Protein AF-A0A0B8NQ55-F1 (afdb_monomer_lite)

Organism: NCBI:txid1481914

Radius of gyration: 21.74 Å; chains: 1; bounding box: 44×36×76 Å

Secondary structure (DSSP, 8-state):
--SHHHHHHHHHHHHHHS---HHHHHHHHHHHHHHHHHHHHHHHHHHHHH--------S-EEEEESS-SSSS--EEEEES-THHHHTTT--TTT--EEEEE--HHHHHHTT--TT--EEEEEE-TTSSEEEEEEEETTEEEEEESSSSS--EETTEE--EEEEEEE-TT--SEEEEEEEEESSTT-S-EEEEEEEEETT-SSPP--EEEEES-HHHHHHHTT-SS--TT---HHHHHHH--GGGTTT----

Sequence (251 aa):
MKKLSLIALTVGATTLLAGCNPDSIEKAVKKEVKHVGQVKVATDFAIALINVDWVGETDSCYAIAESSVTGSSSSLWATRDLTNLQDRELSNSLMKSFKKIDSAEQCKDLGLKDLVQTVQVEFDDEGNVNTLYRDWGGVETKQEFSDRHQIEYKSQNYGKISVRLPEEDDSNIDDSFVVESKAPNSKQLYVTTAKVAHNQEQFSEEEQTSFSSFSQFLDKGAMPEVPAQLISQKEANDKWDISLVDGINSY

Foldseek 3Di:
DPPVVVVVVVLVVVVVVDVDDPVVSVVVNVVVVLVVVLLVLLQVVLCLLPPQDADDQQQKKKKFWQDDPPDFWIKIKIFSDPVVCVVVPSDPNRGFFMDMDRHSVLSVLLVCGRQWGMKMFTAGSVQFTAKIWTDRNQKIKMFGQPDQFFAADPNFTLHKIKIWHDDPPPQQKIWIWIWTHPGRVAQKIKIFIAIDGHPDPDGDRDDIRMDNHPCRSCVSNVHNDDRPSGDTSVSVRVSDGPVNGVPDDGD

Structure (mmCIF, N/CA/C/O backbone):
data_AF-A0A0B8NQ55-F1
#
_entry.id   AF-A0A0B8NQ55-F1
#
loop_
_atom_site.group_PDB
_atom_site.id
_atom_site.type_symbol
_atom_site.label_atom_id
_atom_site.label_alt_id
_atom_site.label_comp_id
_atom_site.label_asym_id
_atom_site.label_entity_id
_atom_site.label_seq_id
_atom_site.pdbx_PDB_ins_code
_atom_site.Cartn_x
_atom_site.Cartn_y
_atom_site.Cartn_z
_atom_site.occupancy
_atom_site.B_iso_or_equiv
_atom_site.auth_seq_id
_atom_site.auth_comp_id
_atom_site.auth_asym_id
_atom_site.auth_atom_id
_atom_site.pdbx_PDB_model_num
ATOM 1 N N . MET A 1 1 ? 15.543 -17.360 -21.306 1.00 37.81 1 MET A N 1
ATOM 2 C CA . MET A 1 1 ? 16.689 -17.133 -22.226 1.00 37.81 1 MET A CA 1
ATOM 3 C C . MET A 1 1 ? 16.352 -16.988 -23.727 1.00 37.81 1 MET A C 1
ATOM 5 O O . MET A 1 1 ? 17.272 -16.774 -24.498 1.00 37.81 1 MET A O 1
ATOM 9 N N . LYS A 1 2 ? 15.085 -17.019 -24.187 1.00 31.98 2 LYS A N 1
ATOM 10 C CA . LYS A 1 2 ? 14.746 -16.850 -25.627 1.00 31.98 2 LYS A CA 1
ATOM 11 C C . LYS A 1 2 ? 14.459 -15.400 -26.081 1.00 31.98 2 LYS A C 1
ATOM 13 O O . LYS A 1 2 ? 14.342 -15.157 -27.274 1.00 31.98 2 LYS A O 1
ATOM 18 N N . LYS A 1 3 ? 14.344 -14.433 -25.153 1.00 39.19 3 LYS A N 1
ATOM 19 C CA . LYS A 1 3 ? 13.979 -13.029 -25.460 1.00 39.19 3 LYS A CA 1
ATOM 20 C C . LYS A 1 3 ? 15.178 -12.130 -25.825 1.00 39.19 3 LYS A C 1
ATOM 22 O O . LYS A 1 3 ? 15.020 -11.224 -26.632 1.00 39.19 3 LYS A O 1
ATOM 27 N N . LEU A 1 4 ? 16.383 -12.425 -25.320 1.00 34.84 4 LEU A N 1
ATOM 28 C CA . LEU A 1 4 ? 17.621 -11.701 -25.673 1.00 34.84 4 LEU A CA 1
ATOM 29 C C . LEU A 1 4 ? 18.041 -11.926 -27.137 1.00 34.84 4 LEU A C 1
ATOM 31 O O . LEU A 1 4 ? 18.587 -11.032 -27.775 1.00 34.84 4 LEU A O 1
ATOM 35 N N . SER A 1 5 ? 17.721 -13.094 -27.697 1.00 39.41 5 SER A N 1
ATOM 36 C CA . SER A 1 5 ? 18.023 -13.448 -29.089 1.00 39.41 5 SER A CA 1
ATOM 37 C C . SER A 1 5 ? 17.232 -12.617 -30.106 1.00 39.41 5 SER A C 1
ATOM 39 O O . SER A 1 5 ? 17.698 -12.437 -31.228 1.00 39.41 5 SER A O 1
ATOM 41 N N . LEU A 1 6 ? 16.062 -12.083 -29.724 1.00 41.03 6 LEU A N 1
ATOM 42 C CA . LEU A 1 6 ? 15.276 -11.212 -30.599 1.00 41.03 6 LEU A CA 1
ATOM 43 C C . LEU A 1 6 ? 15.938 -9.838 -30.762 1.00 41.03 6 LEU A C 1
ATOM 45 O O . LEU A 1 6 ? 15.970 -9.329 -31.873 1.00 41.03 6 LEU A O 1
ATOM 49 N N . ILE A 1 7 ? 16.531 -9.286 -29.696 1.00 50.56 7 ILE A N 1
ATOM 50 C CA . ILE A 1 7 ? 17.170 -7.957 -29.696 1.00 50.56 7 ILE A CA 1
ATOM 51 C C . ILE A 1 7 ? 18.346 -7.920 -30.680 1.00 50.56 7 ILE A C 1
ATOM 53 O O . ILE A 1 7 ? 18.471 -6.977 -31.457 1.00 50.56 7 ILE A O 1
ATOM 57 N N . ALA A 1 8 ? 19.170 -8.970 -30.715 1.00 47.44 8 ALA A N 1
ATOM 58 C CA . ALA A 1 8 ? 20.266 -9.072 -31.681 1.00 47.44 8 ALA A CA 1
ATOM 59 C C . ALA A 1 8 ? 19.764 -9.121 -33.140 1.00 47.44 8 ALA A C 1
ATOM 61 O O . ALA A 1 8 ? 20.402 -8.569 -34.035 1.00 47.44 8 ALA A O 1
ATOM 62 N N . LEU A 1 9 ? 18.595 -9.729 -33.376 1.00 44.84 9 LEU A N 1
ATOM 63 C CA . LEU A 1 9 ? 17.970 -9.843 -34.696 1.00 44.84 9 LEU A CA 1
ATOM 64 C C . LEU A 1 9 ? 17.317 -8.531 -35.156 1.00 44.84 9 LEU A C 1
ATOM 66 O O . LEU A 1 9 ? 17.485 -8.158 -36.315 1.00 44.84 9 LEU A O 1
ATOM 70 N N . THR A 1 10 ? 16.641 -7.783 -34.276 1.00 50.00 10 THR A N 1
ATOM 71 C CA . THR A 1 10 ? 16.072 -6.467 -34.628 1.00 50.00 10 THR A CA 1
ATOM 72 C C . THR A 1 10 ? 17.147 -5.391 -34.778 1.00 50.00 10 THR A C 1
ATOM 74 O O . THR A 1 10 ? 17.060 -4.573 -35.696 1.00 50.00 10 THR A O 1
ATOM 77 N N . VAL A 1 11 ? 18.191 -5.406 -33.939 1.00 49.53 11 VAL A N 1
ATOM 78 C CA . VAL A 1 11 ? 19.352 -4.501 -34.064 1.00 49.53 11 VAL A CA 1
ATOM 79 C C . VAL A 1 11 ? 20.164 -4.820 -35.327 1.00 49.53 11 VAL A C 1
ATOM 81 O O . VAL A 1 11 ? 20.582 -3.901 -36.030 1.00 49.53 11 VAL A O 1
ATOM 84 N N . GLY A 1 12 ? 20.310 -6.102 -35.685 1.00 47.56 12 GLY A N 1
ATOM 85 C CA . GLY A 1 12 ? 20.920 -6.534 -36.950 1.00 47.56 12 GLY A CA 1
ATOM 86 C C . GLY A 1 12 ? 20.093 -6.183 -38.197 1.00 47.56 12 GLY A C 1
ATOM 87 O O . GLY A 1 12 ? 20.644 -5.803 -39.227 1.00 47.56 12 GLY A O 1
ATOM 88 N N . ALA A 1 13 ? 18.760 -6.250 -38.118 1.00 47.22 13 ALA A N 1
ATOM 89 C CA . ALA A 1 13 ? 17.880 -5.912 -39.241 1.00 47.22 13 ALA A CA 1
ATOM 90 C C . ALA A 1 13 ? 17.791 -4.393 -39.493 1.00 47.22 13 ALA A C 1
ATOM 92 O O . ALA A 1 13 ? 17.721 -3.952 -40.641 1.00 47.22 13 ALA A O 1
ATOM 93 N N . THR A 1 14 ? 17.835 -3.579 -38.433 1.00 50.00 14 THR A N 1
ATOM 94 C CA . THR A 1 14 ? 17.811 -2.106 -38.535 1.00 50.00 14 THR A CA 1
ATOM 95 C C . THR A 1 14 ? 19.140 -1.508 -38.998 1.00 50.00 14 THR A C 1
ATOM 97 O O . THR A 1 14 ? 19.132 -0.482 -39.675 1.00 50.00 14 THR A O 1
ATOM 100 N N . THR A 1 15 ? 20.270 -2.168 -38.723 1.00 48.91 15 THR A N 1
ATOM 101 C CA . THR A 1 15 ? 21.597 -1.778 -39.238 1.00 48.91 15 THR A CA 1
ATOM 102 C C . THR A 1 15 ? 21.791 -2.083 -40.726 1.00 48.91 15 THR A C 1
ATOM 104 O O . THR A 1 15 ? 22.551 -1.380 -41.384 1.00 48.91 15 THR A O 1
ATOM 107 N N . LEU A 1 16 ? 21.103 -3.088 -41.282 1.00 44.38 16 LEU A N 1
ATOM 108 C CA . LEU A 1 16 ? 21.223 -3.448 -42.703 1.00 44.38 16 LEU A CA 1
ATOM 109 C C . LEU A 1 16 ? 20.287 -2.649 -43.626 1.00 44.38 16 LEU A C 1
ATOM 111 O O . LEU A 1 16 ? 20.612 -2.456 -44.795 1.00 44.38 16 LEU A O 1
ATOM 115 N N . LEU A 1 17 ? 19.138 -2.178 -43.125 1.00 45.69 17 LEU A N 1
ATOM 116 C CA . LEU A 1 17 ? 18.137 -1.460 -43.934 1.00 45.69 17 LEU A CA 1
ATOM 117 C C . LEU A 1 17 ? 18.300 0.063 -43.935 1.00 45.69 17 LEU A C 1
ATOM 119 O O . LEU A 1 17 ? 17.768 0.738 -44.814 1.00 45.69 17 LEU A O 1
ATOM 123 N N . ALA A 1 18 ? 19.044 0.610 -42.980 1.00 45.25 18 ALA A N 1
ATOM 124 C CA . ALA A 1 18 ? 19.390 2.017 -42.958 1.00 45.25 18 ALA A CA 1
ATOM 125 C C . ALA A 1 18 ? 20.906 2.120 -43.138 1.00 45.25 18 ALA A C 1
ATOM 127 O O . ALA A 1 18 ? 21.658 1.711 -42.260 1.00 45.25 18 ALA A O 1
ATOM 128 N N . GLY A 1 19 ? 21.375 2.645 -44.272 1.00 49.25 19 GLY A N 1
ATOM 129 C CA . GLY A 1 19 ? 22.792 2.968 -44.493 1.00 49.25 19 GLY A CA 1
ATOM 130 C C . GLY A 1 19 ? 23.257 4.115 -43.584 1.00 49.25 19 GLY A C 1
ATOM 131 O O . GLY A 1 19 ? 23.529 5.209 -44.067 1.00 49.25 19 GLY A O 1
ATOM 132 N N . CYS A 1 20 ? 23.234 3.913 -42.263 1.00 52.56 20 CYS A N 1
ATOM 133 C CA . CYS A 1 20 ? 22.812 4.957 -41.336 1.00 52.56 20 CYS A CA 1
ATOM 134 C C . CYS A 1 20 ? 23.926 5.601 -40.515 1.00 52.56 20 CYS A C 1
ATOM 136 O O . CYS A 1 20 ? 24.798 4.955 -39.940 1.00 52.56 20 CYS A O 1
ATOM 138 N N . ASN A 1 21 ? 23.753 6.910 -40.377 1.00 56.16 21 ASN A N 1
ATOM 139 C CA . ASN A 1 21 ? 24.389 7.801 -39.424 1.00 56.16 21 ASN A CA 1
ATOM 140 C C . ASN A 1 21 ? 24.351 7.210 -37.984 1.00 56.16 21 ASN A C 1
ATOM 142 O O . ASN A 1 21 ? 23.247 6.920 -37.499 1.00 56.16 21 ASN A O 1
ATOM 146 N N . PRO A 1 22 ? 25.499 7.042 -37.296 1.00 57.12 22 PRO A N 1
ATOM 147 C CA . PRO A 1 22 ? 25.606 6.378 -35.986 1.00 57.12 22 PRO A CA 1
ATOM 148 C C . PRO A 1 22 ? 24.645 6.921 -34.916 1.00 57.12 22 PRO A C 1
ATOM 150 O O . PRO A 1 22 ? 24.025 6.151 -34.179 1.00 57.12 22 PRO A O 1
ATOM 153 N N . ASP A 1 23 ? 24.426 8.238 -34.910 1.00 60.22 23 ASP A N 1
ATOM 154 C CA . ASP A 1 23 ? 23.565 8.935 -33.946 1.00 60.22 23 ASP A CA 1
ATOM 155 C C . ASP A 1 23 ? 22.096 8.477 -33.982 1.00 60.22 23 ASP A C 1
ATOM 157 O O . ASP A 1 23 ? 21.371 8.580 -32.988 1.00 60.22 23 ASP A O 1
ATOM 161 N N . SER A 1 24 ? 21.617 7.989 -35.133 1.00 57.56 24 SER A N 1
ATOM 162 C CA . SER A 1 24 ? 20.233 7.526 -35.288 1.00 57.56 24 SER A CA 1
ATOM 163 C C . SER A 1 24 ? 20.019 6.146 -34.665 1.00 57.56 24 SER A C 1
ATOM 165 O O . SER A 1 24 ? 18.959 5.879 -34.097 1.00 57.56 24 SER A O 1
ATOM 167 N N . ILE A 1 25 ? 21.027 5.275 -34.752 1.00 63.88 25 ILE A N 1
ATOM 168 C CA . ILE A 1 25 ? 20.974 3.911 -34.213 1.00 63.88 25 ILE A CA 1
ATOM 169 C C . ILE A 1 25 ? 21.049 3.968 -32.690 1.00 63.88 25 ILE A C 1
ATOM 171 O O . ILE A 1 25 ? 20.236 3.346 -32.009 1.00 63.88 25 ILE A O 1
ATOM 175 N N . GLU A 1 26 ? 21.956 4.780 -32.146 1.00 67.88 26 GLU A N 1
ATOM 176 C CA . GLU A 1 26 ? 22.108 4.942 -30.701 1.00 67.88 26 GLU A CA 1
ATOM 177 C C . GLU A 1 26 ? 20.808 5.428 -30.039 1.00 67.88 26 GLU A C 1
ATOM 179 O O . GLU A 1 26 ? 20.384 4.892 -29.013 1.00 67.88 26 GLU A O 1
ATOM 184 N N . LYS A 1 27 ? 20.117 6.395 -30.658 1.00 69.81 27 LYS A N 1
ATOM 185 C CA . LYS A 1 27 ? 18.815 6.881 -30.175 1.00 69.81 27 LYS A CA 1
ATOM 186 C C . LYS A 1 27 ? 17.737 5.798 -30.210 1.00 69.81 27 LYS A C 1
ATOM 188 O O . LYS A 1 27 ? 16.959 5.698 -29.260 1.00 69.81 27 LYS A O 1
ATOM 193 N N . ALA A 1 28 ? 17.682 4.997 -31.275 1.00 68.00 28 ALA A N 1
ATOM 194 C CA . ALA A 1 28 ? 16.712 3.910 -31.400 1.00 68.00 28 ALA A CA 1
ATOM 195 C C . ALA A 1 28 ? 16.954 2.812 -30.351 1.00 68.00 28 ALA A C 1
ATOM 197 O O . ALA A 1 28 ? 16.020 2.417 -29.657 1.00 68.00 28 ALA A O 1
ATOM 198 N N . VAL A 1 29 ? 18.210 2.396 -30.162 1.00 68.06 29 VAL A N 1
ATOM 199 C CA . VAL A 1 29 ? 18.594 1.393 -29.157 1.00 68.06 29 VAL A CA 1
ATOM 200 C C . VAL A 1 29 ? 18.309 1.897 -27.743 1.00 68.06 29 VAL A C 1
ATOM 202 O O . VAL A 1 29 ? 17.673 1.191 -26.965 1.00 68.06 29 VAL A O 1
ATOM 205 N N . LYS A 1 30 ? 18.692 3.138 -27.409 1.00 69.56 30 LYS A N 1
ATOM 206 C CA . LYS A 1 30 ? 18.392 3.740 -26.096 1.00 69.56 30 LYS A CA 1
ATOM 207 C C . LYS A 1 30 ? 16.891 3.790 -25.815 1.00 69.56 30 LYS A C 1
ATOM 209 O O . LYS A 1 30 ? 16.466 3.528 -24.690 1.00 69.56 30 LYS A O 1
ATOM 214 N N . LYS A 1 31 ? 16.081 4.113 -26.828 1.00 71.31 31 LYS A N 1
ATOM 215 C CA . LYS A 1 31 ? 14.618 4.127 -26.711 1.00 71.31 31 LYS A CA 1
ATOM 216 C C . LYS A 1 31 ? 14.060 2.727 -26.444 1.00 71.31 31 LYS A C 1
ATOM 218 O O . LYS A 1 31 ? 13.212 2.593 -25.566 1.00 71.31 31 LYS A O 1
ATOM 223 N N . GLU A 1 32 ? 14.545 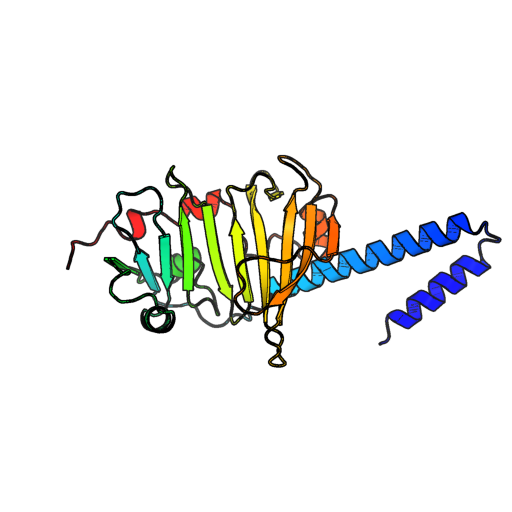1.716 -27.160 1.00 71.81 32 GLU A N 1
ATOM 224 C CA . GLU A 1 32 ? 14.095 0.330 -27.001 1.00 71.81 32 GLU A CA 1
ATOM 225 C C . GLU A 1 32 ? 14.487 -0.245 -25.634 1.00 71.81 32 GLU A C 1
ATOM 227 O O . GLU A 1 32 ? 13.645 -0.786 -24.924 1.00 71.81 32 GLU A O 1
ATOM 232 N N . VAL A 1 33 ? 15.733 -0.036 -25.198 1.00 70.19 33 VAL A N 1
ATOM 233 C CA . VAL A 1 33 ? 16.201 -0.460 -23.867 1.00 70.19 33 VAL A CA 1
ATOM 234 C C . VAL A 1 33 ? 15.371 0.198 -22.761 1.00 70.19 33 VAL A C 1
ATOM 236 O O . VAL A 1 33 ? 14.913 -0.485 -21.846 1.00 70.19 33 VAL A O 1
ATOM 239 N N . LYS A 1 34 ? 15.098 1.506 -22.872 1.00 74.44 34 LYS A N 1
ATOM 240 C CA . LYS A 1 34 ? 14.229 2.218 -21.922 1.00 74.44 34 LYS A CA 1
ATOM 241 C C . LYS A 1 34 ? 12.808 1.647 -21.907 1.00 74.44 34 LYS A C 1
ATOM 243 O O . LYS A 1 34 ? 12.198 1.559 -20.843 1.00 74.44 34 LYS A O 1
ATOM 248 N N . HIS A 1 35 ? 12.274 1.272 -23.069 1.00 78.62 35 HIS A N 1
ATOM 249 C CA . HIS A 1 35 ? 10.950 0.668 -23.176 1.00 78.62 35 HIS A CA 1
ATOM 250 C C . HIS A 1 35 ? 10.890 -0.687 -22.458 1.00 78.62 35 HIS A C 1
ATOM 252 O O . HIS A 1 35 ? 10.002 -0.892 -21.632 1.00 78.62 35 HIS A O 1
ATOM 258 N N . VAL A 1 36 ? 11.869 -1.564 -22.696 1.00 80.56 36 VAL A N 1
ATOM 259 C CA . VAL A 1 36 ? 11.975 -2.872 -22.028 1.00 80.56 36 VAL A CA 1
ATOM 260 C C . VAL A 1 36 ? 12.108 -2.717 -20.510 1.00 80.56 36 VAL A C 1
ATOM 262 O O . VAL A 1 36 ? 11.417 -3.417 -19.771 1.00 80.56 36 VAL A O 1
ATOM 265 N N . GLY A 1 37 ? 12.928 -1.769 -20.043 1.00 83.62 37 GLY A N 1
ATOM 266 C CA . GLY A 1 37 ? 13.077 -1.478 -18.613 1.00 83.62 37 GLY A CA 1
ATOM 267 C C . GLY A 1 37 ? 11.758 -1.059 -17.957 1.00 83.62 37 GLY A C 1
ATOM 268 O O . GLY A 1 37 ? 11.369 -1.619 -16.938 1.00 83.62 37 GLY A O 1
ATOM 269 N N . GLN A 1 38 ? 11.006 -0.152 -18.591 1.00 86.88 38 GLN A N 1
ATOM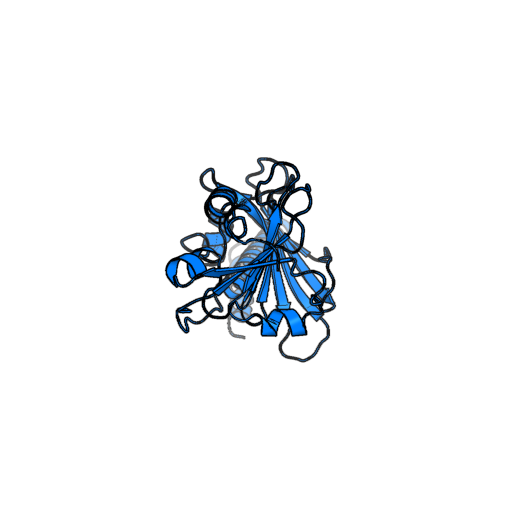 270 C CA . GLN A 1 38 ? 9.690 0.272 -18.097 1.00 86.88 38 GLN A CA 1
ATOM 271 C C . GLN A 1 38 ? 8.675 -0.875 -18.012 1.00 86.88 38 GLN A C 1
ATOM 273 O O . GLN A 1 38 ? 7.871 -0.900 -17.085 1.00 86.88 38 GLN A O 1
ATOM 278 N N . VAL A 1 39 ? 8.678 -1.797 -18.980 1.00 87.06 39 VAL A N 1
ATOM 279 C CA . VAL A 1 39 ? 7.777 -2.961 -18.962 1.00 87.06 39 VAL A CA 1
ATOM 280 C C . VAL A 1 39 ? 8.146 -3.908 -17.823 1.00 87.06 39 VAL A C 1
ATOM 282 O O . VAL A 1 39 ? 7.253 -4.348 -17.105 1.00 87.06 39 VAL A O 1
ATOM 285 N N . LYS A 1 40 ? 9.443 -4.176 -17.615 1.00 88.25 40 LYS A N 1
ATOM 286 C CA . LYS A 1 40 ? 9.910 -5.024 -16.509 1.00 88.25 40 LYS A CA 1
ATOM 287 C C . LYS A 1 40 ? 9.488 -4.450 -15.153 1.00 88.25 40 LYS A C 1
ATOM 289 O O . LYS A 1 40 ? 8.813 -5.142 -14.408 1.00 88.25 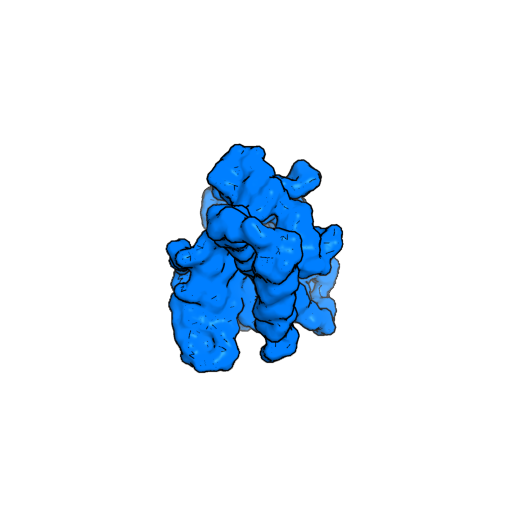40 LYS A O 1
ATOM 294 N N . VAL A 1 41 ? 9.796 -3.178 -14.884 1.00 88.81 41 VAL A N 1
ATOM 295 C CA . VAL A 1 41 ? 9.471 -2.519 -13.603 1.00 88.81 41 VAL A CA 1
ATOM 296 C C . VAL A 1 41 ? 7.973 -2.570 -13.294 1.00 88.81 41 VAL A C 1
ATOM 298 O O . VAL A 1 41 ? 7.583 -2.911 -12.183 1.00 88.81 41 VAL A O 1
ATOM 301 N N . ALA A 1 42 ? 7.121 -2.266 -14.278 1.00 90.06 42 ALA A N 1
ATOM 302 C CA . ALA A 1 42 ? 5.674 -2.329 -14.081 1.00 90.06 42 ALA A CA 1
ATOM 303 C C . ALA A 1 42 ? 5.174 -3.767 -13.867 1.00 90.06 42 ALA A C 1
ATOM 305 O O . ALA A 1 42 ? 4.257 -3.976 -13.082 1.00 90.06 42 ALA A O 1
ATOM 306 N N . THR A 1 43 ? 5.780 -4.750 -14.540 1.00 88.44 43 THR A N 1
ATOM 307 C CA . THR A 1 43 ? 5.437 -6.171 -14.376 1.00 88.44 43 THR A CA 1
ATOM 308 C C . THR A 1 43 ? 5.828 -6.683 -12.992 1.00 88.44 43 THR A C 1
ATOM 310 O O . THR A 1 43 ? 5.026 -7.358 -12.360 1.00 88.44 43 THR A O 1
ATOM 313 N N . ASP A 1 44 ? 7.022 -6.350 -12.502 1.00 87.44 44 ASP A N 1
ATOM 314 C CA . ASP A 1 44 ? 7.497 -6.813 -11.193 1.00 87.44 44 ASP A CA 1
ATOM 315 C C . ASP A 1 44 ? 6.643 -6.226 -10.063 1.00 87.44 44 ASP A C 1
ATOM 317 O O . ASP A 1 44 ? 6.160 -6.963 -9.207 1.00 87.44 44 ASP A O 1
ATOM 321 N N . PHE A 1 45 ? 6.347 -4.922 -10.121 1.00 88.00 45 PHE A N 1
ATOM 322 C CA . PHE A 1 45 ? 5.402 -4.291 -9.196 1.00 88.00 45 PHE A CA 1
ATOM 323 C C . PHE A 1 45 ? 4.007 -4.925 -9.278 1.00 88.00 45 PHE A C 1
ATOM 325 O O . PHE A 1 45 ? 3.356 -5.151 -8.260 1.00 88.00 45 PHE A O 1
ATOM 332 N N . ALA A 1 46 ? 3.537 -5.223 -10.493 1.00 85.50 46 ALA A N 1
ATOM 333 C CA . ALA A 1 46 ? 2.241 -5.849 -10.692 1.00 85.50 46 ALA A CA 1
ATOM 334 C C . ALA A 1 46 ? 2.176 -7.244 -10.054 1.00 85.50 46 ALA A C 1
ATOM 336 O O . ALA A 1 46 ? 1.219 -7.543 -9.346 1.00 85.50 46 ALA A O 1
ATOM 337 N N . ILE A 1 47 ? 3.205 -8.069 -10.260 1.00 81.06 47 ILE A N 1
ATOM 338 C CA . ILE A 1 47 ? 3.340 -9.385 -9.625 1.00 81.06 47 ILE A CA 1
ATOM 339 C C . ILE A 1 47 ? 3.337 -9.237 -8.104 1.00 81.06 47 ILE A C 1
ATOM 341 O O . ILE A 1 47 ? 2.595 -9.953 -7.439 1.00 81.06 47 ILE A O 1
ATOM 345 N N . ALA A 1 48 ? 4.087 -8.271 -7.570 1.00 82.19 48 ALA A N 1
ATOM 346 C CA . ALA A 1 48 ? 4.158 -8.005 -6.137 1.00 82.19 48 ALA A CA 1
ATOM 347 C C . ALA A 1 48 ? 2.775 -7.744 -5.516 1.00 82.19 48 ALA A C 1
ATOM 349 O O . ALA A 1 48 ? 2.471 -8.235 -4.436 1.00 82.19 48 ALA A O 1
ATOM 350 N N . LEU A 1 49 ? 1.907 -7.014 -6.221 1.00 79.81 49 LEU A N 1
ATOM 351 C CA . LEU A 1 49 ? 0.547 -6.735 -5.757 1.00 79.81 49 LEU A CA 1
ATOM 352 C C . LEU A 1 49 ? -0.462 -7.858 -6.053 1.00 79.81 49 LEU A C 1
ATOM 354 O O . LEU A 1 49 ? -1.487 -7.926 -5.379 1.00 79.81 49 LEU A O 1
ATOM 358 N N . ILE A 1 50 ? -0.222 -8.702 -7.066 1.00 70.12 50 ILE A N 1
ATOM 359 C CA . ILE A 1 50 ? -1.154 -9.754 -7.518 1.00 70.12 50 ILE A CA 1
ATOM 360 C C . ILE A 1 50 ? -0.921 -11.102 -6.825 1.00 70.12 50 ILE A C 1
ATOM 362 O O . ILE A 1 50 ? -1.871 -11.878 -6.767 1.00 70.12 50 ILE A O 1
ATOM 366 N N . ASN A 1 51 ? 0.278 -11.390 -6.297 1.00 58.09 51 ASN A N 1
ATOM 367 C CA . ASN A 1 51 ? 0.672 -12.681 -5.691 1.00 58.09 51 ASN A CA 1
ATOM 368 C C . ASN A 1 51 ? -0.036 -13.025 -4.355 1.00 58.09 51 ASN A C 1
ATOM 370 O O . ASN A 1 51 ? 0.553 -13.556 -3.420 1.00 58.09 51 ASN A O 1
ATOM 374 N N . VAL A 1 52 ? -1.333 -12.758 -4.271 1.00 51.19 52 VAL A N 1
ATOM 375 C CA . VAL A 1 52 ? -2.253 -13.272 -3.263 1.00 51.19 52 VAL A CA 1
ATOM 376 C C . VAL A 1 52 ? -3.221 -14.214 -3.967 1.00 51.19 52 VAL A C 1
ATOM 378 O O . VAL A 1 52 ? -4.304 -13.826 -4.408 1.00 51.19 52 VAL A O 1
ATOM 381 N N . ASP A 1 53 ? -2.792 -15.467 -4.119 1.00 41.75 53 ASP A N 1
ATOM 382 C CA . ASP A 1 53 ? -3.705 -16.548 -4.471 1.00 41.75 53 ASP A CA 1
ATOM 383 C C . ASP A 1 53 ? -4.823 -16.599 -3.417 1.00 41.75 53 ASP A C 1
ATOM 385 O O . ASP A 1 53 ? -4.578 -16.676 -2.212 1.00 41.75 53 ASP A O 1
ATOM 389 N N . TRP A 1 54 ? -6.061 -16.504 -3.899 1.00 41.91 54 TRP A N 1
ATOM 390 C CA . TRP A 1 54 ? -7.282 -16.479 -3.098 1.00 41.91 54 TRP A CA 1
ATOM 391 C C . TRP A 1 54 ? -7.391 -17.712 -2.198 1.00 41.91 54 TRP A C 1
ATOM 393 O O . TRP A 1 54 ? -7.590 -18.826 -2.694 1.00 41.91 54 TRP A O 1
ATOM 403 N N . VAL A 1 55 ? -7.359 -17.512 -0.878 1.00 40.22 55 VAL A N 1
ATOM 404 C CA . VAL A 1 55 ? -7.720 -18.544 0.102 1.00 40.22 55 VAL A CA 1
ATOM 405 C C . VAL A 1 55 ? -8.442 -17.899 1.289 1.00 40.22 55 VAL A C 1
ATOM 407 O O . VAL A 1 55 ? -7.821 -17.368 2.204 1.00 40.22 55 VAL A O 1
ATOM 410 N N . GLY A 1 56 ? -9.770 -18.040 1.293 1.00 48.12 56 GLY A N 1
ATOM 411 C CA . GLY A 1 56 ? -10.620 -17.966 2.485 1.00 48.12 56 GLY A CA 1
ATOM 412 C C . GLY A 1 56 ? -11.060 -16.569 2.932 1.00 48.12 56 GLY A C 1
ATOM 413 O O . GLY A 1 56 ? -10.255 -15.694 3.244 1.00 48.12 56 GLY A O 1
ATOM 414 N N . GLU A 1 57 ? -12.377 -16.397 3.047 1.00 52.75 57 GLU A N 1
ATOM 415 C CA . GLU A 1 57 ? -12.970 -15.323 3.844 1.00 52.75 57 GLU A CA 1
ATOM 416 C C . GLU A 1 57 ? -12.666 -15.576 5.327 1.00 52.75 57 GLU A C 1
ATOM 418 O O . GLU A 1 57 ? -12.707 -16.717 5.790 1.00 52.75 57 GLU A O 1
ATOM 423 N N . THR A 1 58 ? -12.351 -14.525 6.085 1.00 60.66 58 THR A N 1
ATOM 424 C CA . THR A 1 58 ? -12.312 -14.630 7.546 1.00 60.66 58 THR A CA 1
ATOM 425 C C . THR A 1 58 ? -13.663 -14.297 8.125 1.00 60.66 58 THR A C 1
ATOM 427 O O . THR A 1 58 ? -14.121 -13.167 7.980 1.00 60.66 58 THR A O 1
ATOM 430 N N . ASP A 1 59 ? -14.246 -15.248 8.848 1.00 73.06 59 ASP A N 1
ATOM 431 C CA . ASP A 1 59 ? -15.549 -15.085 9.498 1.00 73.06 59 ASP A CA 1
ATOM 432 C C . ASP A 1 59 ? -15.569 -13.941 10.528 1.00 73.06 59 ASP A C 1
ATOM 434 O O . ASP A 1 59 ? -16.619 -13.359 10.800 1.00 73.06 59 ASP A O 1
ATOM 438 N N . SER A 1 60 ? -14.411 -13.602 11.107 1.00 83.06 60 SER A N 1
ATOM 439 C CA . SER A 1 60 ? -14.275 -12.486 12.043 1.00 83.06 60 SER A CA 1
ATOM 440 C C . SER A 1 60 ? -12.852 -11.928 12.090 1.00 83.06 60 SER A C 1
ATOM 442 O O . SER A 1 60 ? -11.899 -12.609 11.712 1.00 83.06 60 SER A O 1
ATOM 444 N N . CYS A 1 61 ? -12.716 -10.708 12.598 1.00 86.44 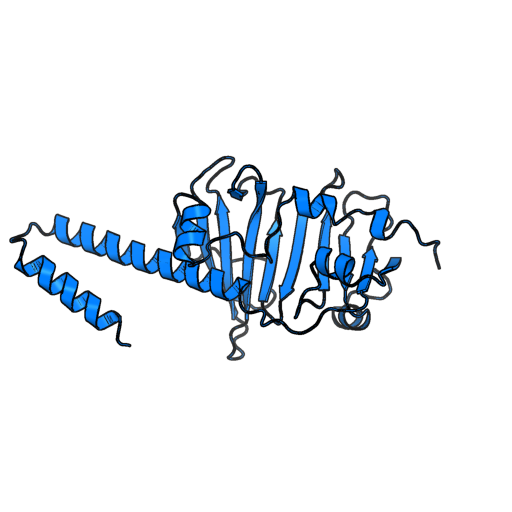61 CYS A N 1
ATOM 445 C CA . CYS A 1 61 ? -11.446 -10.030 12.846 1.00 86.44 61 CYS A CA 1
ATOM 446 C C . CYS A 1 61 ? -11.551 -9.122 14.079 1.00 86.44 61 CYS A C 1
ATOM 448 O O . CYS A 1 61 ? -12.610 -9.006 14.696 1.00 86.44 61 CYS A O 1
ATOM 450 N N . TYR A 1 62 ? -10.455 -8.465 14.438 1.00 85.19 62 TYR A N 1
ATOM 451 C CA . TYR A 1 62 ? -10.364 -7.528 15.550 1.00 85.19 62 TYR A CA 1
ATOM 452 C C . TYR A 1 62 ? -9.870 -6.180 15.044 1.00 85.19 62 TYR A C 1
ATOM 454 O O . TYR A 1 62 ? -8.815 -6.128 14.423 1.00 85.19 62 TYR A O 1
ATOM 462 N N . ALA A 1 63 ? -10.607 -5.108 15.330 1.00 86.00 63 ALA A N 1
ATOM 463 C CA . ALA A 1 63 ? -10.122 -3.737 15.202 1.00 86.00 63 ALA A CA 1
ATOM 464 C C . ALA A 1 63 ? -9.547 -3.281 16.547 1.00 86.00 63 ALA A C 1
ATOM 466 O O . ALA A 1 63 ? -10.144 -3.556 17.586 1.00 86.00 63 ALA A O 1
ATOM 467 N N . ILE A 1 64 ? -8.397 -2.619 16.547 1.00 79.81 64 ILE A N 1
ATOM 468 C CA . ILE A 1 64 ? -7.610 -2.315 17.745 1.00 79.81 64 ILE A CA 1
ATOM 469 C C . ILE A 1 64 ? -7.116 -0.875 17.676 1.00 79.81 64 ILE A C 1
ATOM 471 O O . ILE A 1 64 ? -6.694 -0.429 16.614 1.00 79.81 64 ILE A O 1
ATOM 475 N N . ALA A 1 65 ? -7.118 -0.174 18.808 1.00 76.88 65 ALA A N 1
ATOM 476 C CA . ALA A 1 65 ? -6.455 1.118 18.953 1.00 76.88 65 ALA A CA 1
ATOM 477 C C . ALA A 1 65 ? -5.267 1.045 19.912 1.00 76.88 65 ALA A C 1
ATOM 479 O O . ALA A 1 65 ? -5.378 0.519 21.026 1.00 76.88 65 ALA A O 1
ATOM 480 N N . GLU A 1 66 ? -4.142 1.625 19.486 1.00 69.56 66 GLU A N 1
ATOM 481 C CA . GLU A 1 66 ? -2.914 1.686 20.291 1.00 69.56 66 GLU A CA 1
ATOM 482 C C . GLU A 1 66 ? -2.871 2.873 21.262 1.00 69.56 66 GLU A C 1
ATOM 484 O O . GLU A 1 66 ? -2.159 2.860 22.268 1.00 69.56 66 GLU A O 1
ATOM 489 N N . SER A 1 67 ? -3.635 3.933 20.994 1.00 59.31 67 SER A N 1
ATOM 490 C CA . SER A 1 67 ? -3.683 5.110 21.858 1.00 59.31 67 SER A CA 1
ATOM 491 C C . SER A 1 67 ? -5.115 5.485 22.222 1.00 59.31 67 SER A C 1
ATOM 493 O O . SER A 1 67 ? -6.086 5.090 21.582 1.00 59.31 67 SER A O 1
ATOM 495 N N . SER A 1 68 ? -5.257 6.196 23.344 1.00 45.88 68 SER A N 1
ATOM 496 C CA . SER A 1 68 ? -6.557 6.709 23.771 1.00 45.88 68 SER A CA 1
ATOM 497 C C . SER A 1 68 ? -7.010 7.725 22.735 1.00 45.88 68 SER A C 1
ATOM 499 O O . SER A 1 68 ? -6.228 8.618 22.423 1.00 45.88 68 SER A O 1
ATOM 501 N N . VAL A 1 69 ? -8.262 7.584 22.301 1.00 46.19 69 VAL A N 1
ATOM 502 C CA . VAL A 1 69 ? -9.070 8.282 21.273 1.00 46.19 69 VAL A CA 1
ATOM 503 C C . VAL A 1 69 ? -8.956 9.825 21.234 1.00 46.19 69 VAL A C 1
ATOM 505 O O . VAL A 1 69 ? -9.578 10.509 20.434 1.00 46.19 69 VAL A O 1
ATOM 508 N N . THR A 1 70 ? -8.128 10.431 22.074 1.00 43.78 70 THR A N 1
ATOM 509 C CA . THR A 1 70 ? -7.890 11.869 22.143 1.00 43.78 70 THR A CA 1
ATOM 510 C C . THR A 1 70 ? -6.398 12.154 21.960 1.00 43.78 70 THR A C 1
ATOM 512 O O . THR A 1 70 ? -5.659 12.296 22.937 1.00 43.78 70 THR A O 1
ATOM 515 N N . GLY A 1 71 ? -5.940 12.212 20.711 1.00 41.69 71 GLY A N 1
ATOM 516 C CA . GLY A 1 71 ? -4.565 12.573 20.372 1.00 41.69 71 GLY A CA 1
ATOM 517 C C . GLY A 1 71 ? -4.275 12.402 18.885 1.00 41.69 71 GLY A C 1
ATOM 518 O O . GLY A 1 71 ? -4.724 11.443 18.269 1.00 41.69 71 GLY A O 1
ATOM 519 N N . SER A 1 72 ? -3.512 13.334 18.325 1.00 43.50 72 SER A N 1
ATOM 520 C CA . SER A 1 72 ? -3.292 13.535 16.889 1.00 43.50 72 SER A CA 1
ATOM 521 C C . SER A 1 72 ? -2.302 12.544 16.237 1.00 43.50 72 SER A C 1
ATOM 523 O O . SER A 1 72 ? -1.816 12.744 15.135 1.00 43.50 72 SER A O 1
ATOM 525 N N . SER A 1 73 ? -2.019 11.436 16.924 1.00 52.12 73 SER A N 1
ATOM 526 C CA . SER A 1 73 ? -1.142 10.353 16.472 1.00 52.12 73 SER A CA 1
ATOM 527 C C . SER A 1 73 ? -1.732 9.012 16.914 1.00 52.12 73 SER A C 1
ATOM 529 O O . SER A 1 73 ? -1.148 8.279 17.719 1.00 52.12 73 SER A O 1
ATOM 531 N N . SER A 1 74 ? -2.971 8.750 16.500 1.00 63.06 74 SER A N 1
ATOM 532 C CA . SER A 1 74 ? -3.611 7.461 16.746 1.00 63.06 74 SER A CA 1
ATOM 533 C C . SER A 1 74 ? -3.281 6.509 15.602 1.00 63.06 74 SER A C 1
ATOM 535 O O . SER A 1 74 ? -3.361 6.865 14.427 1.00 63.06 74 SER A O 1
ATOM 537 N N . SER A 1 75 ? -2.856 5.307 15.963 1.00 72.69 75 SER A N 1
ATOM 538 C CA . SER A 1 75 ? -2.726 4.170 15.066 1.00 72.69 75 SER A CA 1
ATOM 539 C C . SER A 1 75 ? -3.852 3.193 15.376 1.00 72.69 75 SER A C 1
ATOM 541 O O . SER A 1 75 ? -4.113 2.850 16.538 1.00 72.69 75 SER A O 1
ATOM 543 N N . LEU A 1 76 ? -4.543 2.767 14.322 1.00 81.81 76 LEU A N 1
ATOM 544 C CA . LEU A 1 76 ? -5.517 1.689 14.379 1.00 81.81 76 LEU A CA 1
ATOM 545 C C . LEU A 1 76 ? -4.969 0.475 13.661 1.00 81.81 76 LEU A C 1
ATOM 547 O O . LEU A 1 76 ? -4.240 0.578 12.680 1.00 81.81 76 LEU A O 1
ATOM 551 N N . TRP A 1 77 ? -5.380 -0.684 14.135 1.00 85.38 77 TRP A N 1
ATOM 552 C CA . TRP A 1 77 ? -5.019 -1.952 13.546 1.00 85.38 77 TRP A CA 1
ATOM 553 C C . TRP A 1 77 ? -6.273 -2.754 13.274 1.00 85.38 77 TRP A C 1
ATOM 555 O O . TRP A 1 77 ? -7.258 -2.659 14.003 1.00 85.38 77 TRP A O 1
ATOM 565 N N . ALA A 1 78 ? -6.216 -3.586 12.249 1.00 85.75 78 ALA A N 1
ATOM 566 C CA . ALA A 1 78 ? -7.113 -4.711 12.101 1.00 85.75 78 ALA A CA 1
ATOM 567 C C . ALA A 1 78 ? -6.263 -5.972 12.047 1.00 85.75 78 ALA A C 1
ATOM 569 O O . ALA A 1 78 ? -5.242 -5.995 11.365 1.00 85.75 78 ALA A O 1
ATOM 570 N N . THR A 1 79 ? -6.669 -7.022 12.752 1.00 85.00 79 THR A N 1
ATOM 571 C CA . THR A 1 79 ? -6.009 -8.325 12.670 1.00 85.00 79 THR A CA 1
ATOM 572 C C . THR A 1 79 ? -7.011 -9.466 12.699 1.00 85.00 79 THR A C 1
ATOM 574 O O . THR A 1 79 ? -8.095 -9.349 13.270 1.00 85.00 79 THR A O 1
ATOM 577 N N . ARG A 1 80 ? -6.660 -10.589 12.078 1.00 81.75 80 ARG A N 1
ATOM 578 C CA . ARG A 1 80 ? -7.455 -11.825 12.131 1.00 81.75 80 ARG A CA 1
ATOM 579 C C . ARG A 1 80 ? -7.328 -12.528 13.481 1.00 81.75 80 ARG A C 1
ATOM 581 O O . ARG A 1 80 ? -8.285 -13.147 13.939 1.00 81.75 80 ARG A O 1
ATOM 588 N N . ASP A 1 81 ? -6.167 -12.400 14.120 1.00 76.25 81 ASP A N 1
ATOM 589 C CA . ASP A 1 81 ? -5.847 -13.048 15.389 1.00 76.25 81 ASP A CA 1
ATOM 590 C C . ASP A 1 81 ? -4.963 -12.135 16.251 1.00 76.25 81 ASP A C 1
ATOM 592 O O . ASP A 1 81 ? -3.959 -11.598 15.789 1.00 76.25 81 ASP A O 1
ATOM 596 N N . LEU A 1 82 ? -5.337 -11.980 17.523 1.00 72.19 82 LEU A N 1
ATOM 597 C CA . LEU A 1 82 ? -4.597 -11.191 18.507 1.00 72.19 82 LEU A CA 1
ATOM 598 C C . LEU A 1 82 ? -3.204 -11.771 18.807 1.00 72.19 82 LEU A C 1
ATOM 600 O O . LEU A 1 82 ? -2.324 -11.025 19.234 1.00 72.19 82 LEU A O 1
ATOM 604 N N . THR A 1 83 ? -2.982 -13.071 18.580 1.00 67.81 83 THR A N 1
ATOM 605 C CA . THR A 1 83 ? -1.674 -13.719 18.797 1.00 67.81 83 THR A CA 1
ATOM 606 C C . THR A 1 83 ? -0.582 -13.147 17.887 1.00 67.81 83 THR A C 1
ATOM 608 O O . THR A 1 83 ? 0.517 -12.871 18.361 1.00 67.81 83 THR A O 1
ATOM 611 N N . ASN A 1 84 ? -0.912 -12.829 16.630 1.00 61.81 84 ASN A N 1
ATOM 612 C CA . ASN A 1 84 ? 0.023 -12.241 15.661 1.00 61.81 84 ASN A CA 1
ATOM 613 C C . ASN A 1 84 ? 0.600 -10.887 16.114 1.00 61.81 84 ASN A C 1
ATOM 615 O O . ASN A 1 84 ? 1.687 -10.500 15.689 1.00 61.81 84 ASN A O 1
ATOM 619 N N . LEU A 1 85 ? -0.128 -10.141 16.950 1.00 60.50 85 LEU A N 1
ATOM 620 C CA . LEU A 1 85 ? 0.343 -8.863 17.493 1.00 60.50 85 LEU A CA 1
ATOM 621 C C . LEU A 1 85 ? 1.252 -9.055 18.707 1.00 60.50 85 LEU A C 1
ATOM 623 O O . LEU A 1 85 ? 2.221 -8.315 18.862 1.00 60.50 85 LEU A O 1
ATOM 627 N N . GLN A 1 86 ? 0.976 -10.069 19.534 1.00 52.22 86 GLN A N 1
ATOM 628 C CA . GLN A 1 86 ? 1.825 -10.417 20.678 1.00 52.22 86 GLN A CA 1
ATOM 629 C C . GLN A 1 86 ? 3.227 -10.854 20.227 1.00 52.22 86 GLN A C 1
ATOM 631 O O . GLN A 1 86 ? 4.203 -10.536 20.905 1.00 52.22 86 GLN A O 1
ATOM 636 N N . ASP A 1 87 ? 3.330 -11.491 19.057 1.00 49.31 87 ASP A N 1
ATOM 637 C CA . ASP A 1 87 ? 4.602 -11.895 18.447 1.00 49.31 87 ASP A CA 1
ATOM 638 C C . ASP A 1 87 ? 5.404 -10.719 17.843 1.00 49.31 87 ASP A C 1
ATOM 640 O O . ASP A 1 87 ? 6.618 -10.828 17.680 1.00 49.31 87 ASP A O 1
ATOM 644 N N . ARG A 1 88 ? 4.769 -9.570 17.549 1.00 53.34 88 ARG A N 1
ATOM 645 C CA . ARG A 1 88 ? 5.408 -8.371 16.952 1.00 53.34 88 ARG A CA 1
ATOM 646 C C . ARG A 1 88 ? 5.936 -7.350 17.976 1.00 53.34 88 ARG A C 1
ATOM 648 O O . ARG A 1 88 ? 6.164 -6.197 17.629 1.00 53.34 88 ARG A O 1
ATOM 655 N N . GLU A 1 89 ? 6.111 -7.745 19.238 1.00 48.34 89 GLU A N 1
ATOM 656 C CA . GLU A 1 89 ? 6.476 -6.854 20.360 1.00 48.34 89 GLU A CA 1
ATOM 657 C C . GLU A 1 89 ? 5.520 -5.660 20.582 1.00 48.34 89 GLU A C 1
ATOM 659 O O . GLU A 1 89 ? 5.833 -4.727 21.329 1.00 48.34 89 GLU A O 1
ATOM 664 N N . LEU A 1 90 ? 4.300 -5.703 20.035 1.00 50.78 90 LEU A N 1
ATOM 665 C CA . LEU A 1 90 ? 3.220 -4.799 20.427 1.00 50.78 90 LEU A CA 1
ATOM 666 C C . LEU A 1 90 ? 2.679 -5.276 21.776 1.00 50.78 90 LEU A C 1
ATOM 668 O O . LEU A 1 90 ? 1.679 -5.982 21.882 1.00 50.78 90 LEU A O 1
ATOM 672 N N . SER A 1 91 ? 3.440 -4.963 22.825 1.00 44.25 91 SER A N 1
ATOM 673 C CA . SER A 1 91 ? 3.182 -5.373 24.202 1.00 44.25 91 SER A CA 1
ATOM 674 C C . SER A 1 91 ? 1.729 -5.085 24.610 1.00 44.25 91 SER A C 1
ATOM 676 O O . SER A 1 91 ? 1.133 -4.096 24.178 1.00 44.25 91 SER A O 1
ATOM 678 N N . ASN A 1 92 ? 1.185 -5.882 25.539 1.00 49.31 92 ASN A N 1
ATOM 679 C CA . ASN A 1 92 ? -0.105 -5.638 26.208 1.00 49.31 92 ASN A CA 1
ATOM 680 C C . ASN A 1 92 ? -0.268 -4.201 26.772 1.00 49.31 92 ASN A C 1
ATOM 682 O O . ASN A 1 92 ? -1.362 -3.836 27.186 1.00 49.31 92 ASN A O 1
ATOM 686 N N . SER A 1 93 ? 0.795 -3.383 26.820 1.00 48.84 93 SER A N 1
ATOM 687 C CA . SER A 1 93 ? 0.741 -1.961 27.177 1.00 48.84 93 SER A CA 1
ATOM 688 C C . SER A 1 93 ? 0.234 -1.026 26.070 1.00 48.84 93 SER A C 1
ATOM 690 O O . SER A 1 93 ? -0.141 0.099 26.393 1.00 48.84 93 SER A O 1
ATOM 692 N N . LEU A 1 94 ? 0.279 -1.432 24.794 1.00 51.59 94 LEU A N 1
ATOM 693 C CA . LEU A 1 94 ? -0.155 -0.615 23.651 1.00 51.59 94 LEU A CA 1
ATOM 694 C C . LEU A 1 94 ? -1.621 -0.873 23.294 1.00 51.59 94 LEU A C 1
ATOM 696 O O . LEU A 1 94 ? -2.345 0.067 23.000 1.00 51.59 94 LEU A O 1
ATOM 700 N N . MET A 1 95 ? -2.104 -2.114 23.396 1.00 61.03 95 MET A N 1
ATOM 701 C CA . MET A 1 95 ? -3.504 -2.439 23.104 1.00 61.03 95 MET A CA 1
ATOM 702 C C . MET A 1 95 ? -4.443 -1.883 24.188 1.00 61.03 95 MET A C 1
ATOM 704 O O . MET A 1 95 ? -4.734 -2.554 25.178 1.00 61.03 95 MET A O 1
ATOM 708 N N . LYS A 1 96 ? -4.927 -0.646 24.013 1.00 63.03 96 LYS A N 1
ATOM 709 C CA . LYS A 1 96 ? -5.840 -0.000 24.972 1.00 63.03 96 LYS A CA 1
ATOM 710 C C . LYS A 1 96 ? -7.289 -0.437 24.798 1.00 63.03 96 LYS A C 1
ATOM 712 O O . LYS A 1 96 ? -8.008 -0.569 25.786 1.00 63.03 96 LYS A O 1
ATOM 717 N N . SER A 1 97 ? -7.726 -0.645 23.560 1.00 70.56 97 SER A N 1
ATOM 718 C CA . SER A 1 97 ? -9.070 -1.127 23.245 1.00 70.56 97 SER A CA 1
ATOM 719 C C . SER A 1 97 ? -9.053 -1.970 21.976 1.00 70.56 97 SER A C 1
ATOM 721 O O . SER A 1 97 ? -8.283 -1.717 21.049 1.00 70.56 97 SER A O 1
ATOM 723 N N . PHE A 1 98 ? -9.911 -2.988 21.935 1.00 77.56 98 PHE A N 1
ATOM 724 C CA . PHE A 1 98 ? -10.134 -3.788 20.738 1.00 77.56 98 PHE A CA 1
ATOM 725 C C . PHE A 1 98 ? -11.595 -4.196 20.629 1.00 77.56 98 PHE A C 1
ATOM 727 O O . PHE A 1 98 ? -12.226 -4.518 21.633 1.00 77.56 98 PHE A O 1
ATOM 734 N N . LYS A 1 99 ? -12.119 -4.243 19.407 1.00 83.38 99 LYS A N 1
ATOM 735 C CA . LYS A 1 99 ? -13.469 -4.694 19.083 1.00 83.38 99 LYS A CA 1
ATOM 736 C C . LYS A 1 99 ? -13.399 -5.880 18.138 1.00 83.38 99 LYS A C 1
ATOM 738 O O . LYS A 1 99 ? -12.793 -5.792 17.073 1.00 83.38 99 LYS A O 1
ATOM 743 N N . LYS A 1 100 ? -14.080 -6.967 18.498 1.00 86.38 100 LYS A N 1
ATOM 744 C CA . LYS A 1 100 ? -14.326 -8.066 17.566 1.00 86.38 100 LYS A CA 1
ATOM 745 C C . LYS A 1 100 ? -15.375 -7.646 16.534 1.00 86.38 100 LYS A C 1
ATOM 747 O O . LYS A 1 100 ? -16.428 -7.117 16.887 1.00 86.38 100 LYS A O 1
ATOM 752 N N . ILE A 1 101 ? -15.076 -7.888 15.270 1.00 86.62 101 ILE A N 1
ATOM 753 C CA . ILE A 1 101 ? -15.946 -7.670 14.121 1.00 86.62 101 ILE A CA 1
ATOM 754 C C . ILE A 1 101 ? -16.330 -9.049 13.592 1.00 86.62 101 ILE A C 1
ATOM 756 O O . ILE A 1 101 ? -15.504 -9.747 13.011 1.00 86.62 101 ILE A O 1
ATOM 760 N N . ASP A 1 102 ? -17.586 -9.440 13.797 1.00 84.81 102 ASP A N 1
ATOM 761 C CA . ASP A 1 102 ? -18.159 -10.710 13.325 1.00 84.81 102 ASP A CA 1
ATOM 762 C C . ASP A 1 102 ? -18.807 -10.548 11.933 1.00 84.81 102 ASP A C 1
ATOM 764 O O . ASP A 1 102 ? -19.941 -10.963 11.697 1.00 84.81 102 ASP A O 1
ATOM 768 N N . SER A 1 103 ? -18.113 -9.856 11.025 1.00 85.62 103 SER A N 1
ATOM 769 C CA . SER A 1 103 ? -18.556 -9.610 9.650 1.00 85.62 103 SER A CA 1
ATOM 770 C C . SER A 1 103 ? -17.386 -9.784 8.692 1.00 85.62 103 SER A C 1
ATOM 772 O O . SER A 1 103 ? -16.485 -8.944 8.642 1.00 85.62 103 SER A O 1
ATOM 774 N N . ALA A 1 104 ? -17.422 -10.857 7.901 1.00 82.62 104 ALA A N 1
ATOM 775 C CA . ALA A 1 104 ? -16.407 -11.138 6.890 1.00 82.62 104 ALA A CA 1
ATOM 776 C C . ALA A 1 104 ? -16.269 -10.001 5.866 1.00 82.62 104 ALA A C 1
ATOM 778 O O . ALA A 1 104 ? -15.157 -9.657 5.463 1.00 82.62 104 ALA A O 1
ATOM 779 N N . GLU A 1 105 ? -17.385 -9.368 5.492 1.00 83.69 105 GLU A N 1
ATOM 780 C CA . GLU A 1 105 ? -17.402 -8.219 4.584 1.00 83.69 105 GLU A CA 1
ATOM 781 C C . GLU A 1 105 ? -16.672 -7.018 5.193 1.00 83.69 105 GLU A C 1
ATOM 783 O O . GLU A 1 105 ? -15.790 -6.446 4.557 1.00 83.69 105 GLU A O 1
ATOM 788 N N . GLN A 1 106 ? -16.936 -6.705 6.464 1.00 84.88 106 GLN A N 1
ATOM 789 C CA . GLN A 1 106 ? -16.261 -5.600 7.140 1.00 84.88 106 GLN A CA 1
ATOM 790 C C . GLN A 1 106 ? -14.764 -5.886 7.348 1.00 84.88 106 GLN A C 1
ATOM 792 O O . GLN A 1 106 ? -13.934 -5.001 7.161 1.00 84.88 106 GLN A O 1
ATOM 797 N N . CYS A 1 107 ? -14.385 -7.126 7.668 1.00 84.69 107 CYS A N 1
ATOM 798 C CA . CYS A 1 107 ? -12.977 -7.522 7.761 1.00 84.69 107 CYS A CA 1
ATOM 799 C C . CYS A 1 107 ? -12.253 -7.408 6.412 1.00 84.69 107 CYS A C 1
ATOM 801 O O . CYS A 1 107 ? -11.120 -6.925 6.338 1.00 84.69 107 CYS A O 1
ATOM 803 N N . LYS A 1 108 ? -12.930 -7.794 5.325 1.00 81.94 108 LYS A N 1
ATOM 804 C CA . LYS A 1 108 ? -12.441 -7.629 3.954 1.00 81.94 108 LYS A CA 1
ATOM 805 C C . LYS A 1 108 ? -12.286 -6.158 3.580 1.00 81.94 108 LYS A C 1
ATOM 807 O O . LYS A 1 108 ? -11.308 -5.812 2.910 1.00 81.94 108 LYS A O 1
ATOM 812 N N . ASP A 1 109 ? -13.213 -5.306 4.005 1.00 84.06 109 ASP A N 1
ATOM 813 C CA . ASP A 1 109 ? -13.140 -3.866 3.777 1.00 84.06 109 ASP A CA 1
ATOM 814 C C . ASP A 1 109 ? -11.951 -3.239 4.493 1.00 84.06 109 ASP A C 1
ATOM 816 O O . ASP A 1 109 ? -11.208 -2.492 3.857 1.00 84.06 109 ASP A O 1
ATOM 820 N N . LEU A 1 110 ? -11.677 -3.649 5.734 1.00 84.19 110 LEU A N 1
ATOM 821 C CA . LEU A 1 110 ? -10.463 -3.278 6.471 1.00 84.19 110 LEU A CA 1
ATOM 822 C C . LEU A 1 110 ? -9.173 -3.827 5.833 1.00 84.19 110 LEU A C 1
ATOM 824 O O . LEU A 1 110 ? -8.079 -3.528 6.288 1.00 84.19 110 LEU A O 1
ATOM 828 N N . GLY A 1 111 ? -9.260 -4.605 4.754 1.00 82.25 111 GLY A N 1
ATOM 829 C CA . GLY A 1 111 ? -8.097 -5.075 4.007 1.00 82.25 111 GLY A CA 1
ATOM 830 C C . GLY A 1 111 ? -7.518 -6.397 4.507 1.00 82.25 111 GLY A C 1
ATOM 831 O O . GLY A 1 111 ? -6.493 -6.822 3.978 1.00 82.25 111 GLY A O 1
ATOM 832 N N . LEU A 1 112 ? -8.185 -7.088 5.442 1.00 80.06 112 LEU A N 1
ATOM 833 C CA . LEU A 1 112 ? -7.813 -8.430 5.911 1.00 80.06 112 LEU A CA 1
ATOM 834 C C . LEU A 1 112 ? -8.223 -9.515 4.900 1.00 80.06 112 LEU A C 1
ATOM 836 O O . LEU A 1 112 ? -9.058 -10.379 5.175 1.00 80.06 112 LEU A O 1
ATOM 840 N N . LYS A 1 113 ? -7.652 -9.467 3.696 1.00 71.75 113 LYS A N 1
ATOM 841 C CA . LYS A 1 113 ? -7.941 -10.390 2.582 1.00 71.75 113 LYS A CA 1
ATOM 842 C C . LYS A 1 113 ? -6.890 -11.499 2.491 1.00 71.75 113 LYS A C 1
ATOM 844 O O . LYS A 1 113 ? -5.714 -11.215 2.666 1.00 71.75 113 LYS A O 1
ATOM 849 N N . ASP A 1 114 ? -7.303 -12.728 2.179 1.00 74.25 114 ASP A N 1
ATOM 850 C CA . ASP A 1 114 ? -6.434 -13.878 1.860 1.00 74.25 114 ASP A CA 1
ATOM 851 C C . ASP A 1 114 ? -5.286 -14.151 2.855 1.00 74.25 114 ASP A C 1
ATOM 853 O O . ASP A 1 114 ? -5.491 -14.846 3.848 1.00 74.25 114 ASP A O 1
ATOM 857 N N . LEU A 1 115 ? -4.091 -13.602 2.601 1.00 68.00 115 LEU A N 1
ATOM 858 C CA . LEU A 1 115 ? -2.871 -13.757 3.407 1.00 68.00 115 LEU A CA 1
ATOM 859 C C . LEU A 1 115 ? -2.615 -12.590 4.374 1.00 68.00 115 LEU A C 1
ATOM 861 O O . LEU A 1 115 ? -1.713 -12.680 5.205 1.00 68.00 115 LEU A O 1
ATOM 865 N N . VAL A 1 116 ? -3.406 -11.513 4.303 1.00 75.62 116 VAL A N 1
ATOM 866 C CA . VAL A 1 116 ? -3.264 -10.368 5.208 1.00 75.62 116 VAL A CA 1
ATOM 867 C C . VAL A 1 116 ? -3.765 -10.728 6.587 1.00 75.62 116 VAL A C 1
ATOM 869 O O . VAL A 1 116 ? -4.969 -10.733 6.856 1.00 75.62 116 VAL A O 1
ATOM 872 N N . GLN A 1 117 ? -2.820 -10.989 7.477 1.00 77.62 117 GLN A N 1
ATOM 873 C CA . GLN A 1 117 ? -3.113 -11.215 8.885 1.00 77.62 117 GLN A CA 1
ATOM 874 C C . GLN A 1 117 ? -3.382 -9.913 9.625 1.00 77.62 117 GLN A C 1
ATOM 876 O O . GLN A 1 117 ? -4.186 -9.911 10.555 1.00 77.62 117 GLN A O 1
ATOM 881 N N . THR A 1 118 ? -2.744 -8.822 9.193 1.00 82.38 118 THR A N 1
ATOM 882 C CA . THR A 1 118 ? -2.751 -7.551 9.909 1.00 82.38 118 THR A CA 1
ATOM 883 C C . THR A 1 118 ? -2.694 -6.364 8.948 1.00 82.38 118 THR A C 1
ATOM 885 O O . THR A 1 118 ? -1.957 -6.378 7.962 1.00 82.38 118 THR A O 1
ATOM 888 N N . VAL A 1 119 ? -3.462 -5.323 9.260 1.00 86.56 119 VAL A N 1
ATOM 889 C CA . VAL A 1 119 ? -3.426 -4.005 8.617 1.00 86.56 119 VAL A CA 1
ATOM 890 C C . VAL A 1 119 ? -3.203 -2.971 9.711 1.00 86.56 119 VAL A C 1
ATOM 892 O O . VAL A 1 119 ? -3.881 -3.028 10.734 1.00 86.56 119 VAL A O 1
ATOM 895 N N . GLN A 1 120 ? -2.292 -2.030 9.490 1.00 87.50 120 GLN A N 1
ATOM 896 C CA . GLN A 1 120 ? -2.096 -0.864 10.349 1.00 87.50 120 GLN A CA 1
ATOM 897 C C . GLN A 1 120 ? -2.478 0.397 9.589 1.00 87.50 120 GLN A C 1
ATOM 899 O O . GLN A 1 120 ? -2.183 0.539 8.400 1.00 87.50 120 GLN A O 1
ATOM 904 N N . VAL A 1 121 ? -3.094 1.328 10.300 1.00 88.12 121 VAL A N 1
ATOM 905 C CA . VAL A 1 121 ? -3.515 2.624 9.795 1.00 88.12 121 VAL A CA 1
ATOM 906 C C . VAL A 1 121 ? -3.015 3.705 10.726 1.00 88.12 121 VAL A C 1
ATOM 908 O O . VAL A 1 121 ? -3.189 3.614 11.937 1.00 88.12 121 VAL A O 1
ATOM 911 N N . GLU A 1 122 ? -2.419 4.737 10.150 1.00 86.75 122 GLU A N 1
ATOM 912 C CA . GLU A 1 122 ? -2.046 5.959 10.854 1.00 86.75 122 GLU A CA 1
ATOM 913 C C . GLU A 1 122 ? -2.923 7.100 10.357 1.00 86.75 122 GLU A C 1
ATOM 915 O O . GLU A 1 122 ? -3.130 7.246 9.147 1.00 86.75 122 GLU A O 1
ATOM 920 N N . PHE A 1 123 ? -3.407 7.917 11.287 1.00 85.12 123 PHE A N 1
ATOM 921 C CA . PHE A 1 123 ? -4.203 9.102 10.989 1.00 85.12 123 PHE A CA 1
ATOM 922 C C . PHE A 1 123 ? -3.344 10.368 11.066 1.00 85.12 123 PHE A C 1
ATOM 924 O O . PHE A 1 123 ? -2.368 10.415 11.816 1.00 85.12 123 PHE A O 1
ATOM 931 N N . ASP A 1 124 ? -3.695 11.384 10.279 1.00 84.50 124 ASP A N 1
ATOM 932 C CA . ASP A 1 124 ? -3.147 12.730 10.433 1.00 84.50 124 ASP A CA 1
ATOM 933 C C . ASP A 1 124 ? -3.797 13.478 11.612 1.00 84.50 124 ASP A C 1
ATOM 935 O O . ASP A 1 124 ? -4.731 12.993 12.259 1.00 84.50 124 ASP A O 1
ATOM 939 N N . ASP A 1 125 ? -3.306 14.690 11.886 1.00 80.81 125 ASP A N 1
ATOM 940 C CA . ASP A 1 125 ? -3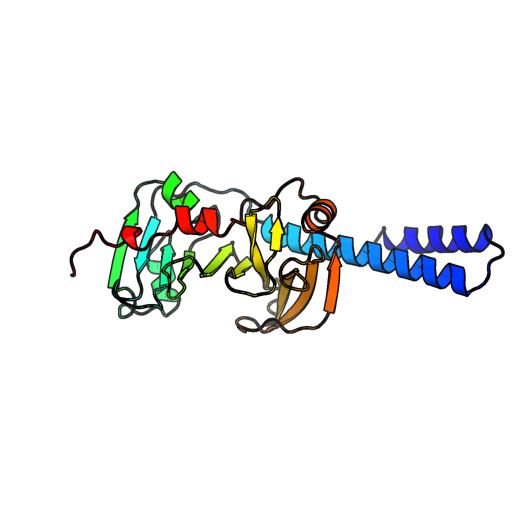.824 15.530 12.970 1.00 80.81 125 ASP A CA 1
ATOM 941 C C . ASP A 1 125 ? -5.301 15.943 12.767 1.00 80.81 125 ASP A C 1
ATOM 943 O O . ASP A 1 125 ? -5.957 16.378 13.718 1.00 80.81 125 ASP A O 1
ATOM 947 N N . GLU A 1 126 ? -5.831 15.815 11.546 1.00 82.31 126 GLU A N 1
ATOM 948 C CA . GLU A 1 126 ? -7.219 16.115 11.180 1.00 82.31 126 GLU A CA 1
ATOM 949 C C . GLU A 1 126 ? -8.134 14.881 11.281 1.00 82.31 126 GLU A C 1
ATOM 951 O O . GLU A 1 126 ? -9.351 15.004 11.129 1.00 82.31 126 GLU A O 1
ATOM 956 N N . GLY A 1 127 ? -7.572 13.705 11.584 1.00 79.75 127 GLY A N 1
ATOM 957 C CA . GLY A 1 127 ? -8.299 12.443 11.690 1.00 79.75 127 GLY A CA 1
ATOM 958 C C . GLY A 1 127 ? -8.553 11.754 10.349 1.00 79.75 127 GLY A C 1
ATOM 959 O O . GLY A 1 127 ? -9.366 10.834 10.296 1.00 79.75 127 GLY A O 1
ATOM 960 N N . ASN A 1 128 ? -7.879 12.160 9.270 1.00 86.50 128 ASN A N 1
ATOM 961 C CA . ASN A 1 128 ? -7.911 11.429 8.005 1.00 86.50 128 ASN A CA 1
ATOM 962 C C . ASN A 1 128 ? -6.850 10.331 8.002 1.00 86.50 128 ASN A C 1
ATOM 964 O O . ASN A 1 128 ? -5.773 10.484 8.574 1.00 86.50 128 ASN A O 1
ATOM 968 N N . VAL A 1 129 ? -7.110 9.245 7.280 1.00 88.19 129 VAL A N 1
ATOM 969 C CA . VAL A 1 129 ? -6.108 8.224 6.997 1.00 88.19 129 VAL A CA 1
ATOM 970 C C . VAL A 1 129 ? -4.941 8.855 6.244 1.00 88.19 129 VAL A C 1
ATOM 972 O O . VAL A 1 129 ? -5.077 9.363 5.124 1.00 88.19 129 VAL A O 1
ATOM 975 N N . ASN A 1 130 ? -3.779 8.775 6.878 1.00 89.94 130 ASN A N 1
ATOM 976 C CA . ASN A 1 130 ? -2.510 9.240 6.359 1.00 89.94 130 ASN A CA 1
ATOM 977 C C . ASN A 1 130 ? -1.703 8.086 5.758 1.00 89.94 130 ASN A C 1
ATOM 979 O O . ASN A 1 130 ? -1.227 8.190 4.628 1.00 89.94 130 ASN A O 1
ATOM 983 N N . THR A 1 131 ? -1.587 6.976 6.488 1.00 90.44 131 THR A N 1
ATOM 984 C CA . THR A 1 131 ? -0.768 5.836 6.067 1.00 90.44 131 THR A CA 1
ATOM 985 C C . THR A 1 131 ? -1.519 4.525 6.243 1.00 90.44 131 THR A C 1
ATOM 987 O O . THR A 1 131 ? -2.192 4.327 7.250 1.00 90.44 131 THR A O 1
ATOM 990 N N . LEU A 1 132 ? -1.367 3.608 5.287 1.00 90.25 132 LEU A N 1
ATOM 991 C CA . LEU A 1 132 ? -1.813 2.217 5.395 1.00 90.25 132 LEU A CA 1
ATOM 992 C C . LEU A 1 132 ? -0.623 1.275 5.233 1.00 90.25 132 LEU A C 1
ATOM 994 O O . LEU A 1 132 ? -0.012 1.275 4.162 1.00 90.25 132 LEU A O 1
ATOM 998 N N . TYR A 1 133 ? -0.377 0.415 6.220 1.00 88.19 133 TYR A N 1
ATOM 999 C CA . TYR A 1 133 ? 0.595 -0.676 6.136 1.00 88.19 133 TYR A CA 1
ATOM 1000 C C . TYR A 1 133 ? -0.112 -2.026 6.074 1.00 88.19 133 TYR A C 1
ATOM 1002 O O . TYR A 1 133 ? -1.038 -2.285 6.846 1.00 88.19 133 TYR A O 1
ATOM 1010 N N . ARG A 1 134 ? 0.322 -2.887 5.154 1.00 85.38 134 ARG A N 1
ATOM 1011 C CA . ARG A 1 134 ? -0.211 -4.240 4.944 1.00 85.38 134 ARG A CA 1
ATOM 1012 C C . ARG A 1 134 ? 0.909 -5.218 4.655 1.00 85.38 134 ARG A C 1
ATOM 1014 O O . ARG A 1 134 ? 1.840 -4.883 3.934 1.00 85.38 134 ARG A O 1
ATOM 1021 N N . ASP A 1 135 ? 0.757 -6.431 5.161 1.00 79.31 135 ASP A N 1
ATOM 1022 C CA . ASP A 1 135 ? 1.619 -7.570 4.854 1.00 79.31 135 ASP A CA 1
ATOM 1023 C C . ASP A 1 135 ? 0.784 -8.637 4.134 1.00 79.31 135 ASP A C 1
ATOM 1025 O O . ASP A 1 135 ? -0.169 -9.177 4.699 1.00 79.31 135 ASP A O 1
ATOM 1029 N N . TRP A 1 136 ? 1.105 -8.897 2.867 1.00 77.69 136 TRP A N 1
ATOM 1030 C CA . TRP A 1 136 ? 0.475 -9.902 2.012 1.00 77.69 136 TRP A CA 1
ATOM 1031 C C . TRP A 1 136 ? 1.372 -11.130 1.891 1.00 77.69 136 TRP A C 1
ATOM 1033 O O . TRP A 1 136 ? 2.045 -11.312 0.880 1.00 77.69 136 TRP A O 1
ATOM 1043 N N . GLY A 1 137 ? 1.387 -11.981 2.918 1.00 66.75 137 GLY A N 1
ATOM 1044 C CA . GLY A 1 137 ? 2.127 -13.243 2.859 1.00 66.75 137 GLY A CA 1
ATOM 1045 C C . GLY A 1 137 ? 3.620 -13.054 2.585 1.00 66.75 137 GLY A C 1
ATOM 1046 O O . GLY A 1 137 ? 4.183 -13.788 1.776 1.00 66.75 137 GLY A O 1
ATOM 1047 N N . GLY A 1 138 ? 4.235 -12.052 3.220 1.00 71.44 138 GLY A N 1
ATOM 1048 C CA . GLY A 1 138 ? 5.634 -11.683 3.026 1.00 71.44 138 GLY A CA 1
ATOM 1049 C C . GLY A 1 138 ? 5.824 -10.454 2.139 1.00 71.44 138 GLY A C 1
ATOM 1050 O O . GLY A 1 138 ? 6.884 -9.848 2.191 1.00 71.44 138 GLY A O 1
ATOM 1051 N N . VAL A 1 139 ? 4.820 -10.030 1.364 1.00 79.75 139 VAL A N 1
ATOM 1052 C CA . VAL A 1 139 ? 4.900 -8.768 0.613 1.00 79.75 139 VAL A CA 1
ATOM 1053 C C . VAL A 1 139 ? 4.438 -7.604 1.486 1.00 79.75 139 VAL A C 1
ATOM 1055 O O . VAL A 1 139 ? 3.240 -7.435 1.724 1.00 79.75 139 VAL A O 1
ATOM 1058 N N . GLU A 1 140 ? 5.365 -6.759 1.927 1.00 84.19 140 GLU A N 1
ATOM 1059 C CA . GLU A 1 140 ? 5.026 -5.573 2.714 1.00 84.19 140 GLU A CA 1
ATOM 1060 C C . GLU A 1 140 ? 4.662 -4.409 1.803 1.00 84.19 140 GLU A C 1
ATOM 1062 O O . GLU A 1 140 ? 5.379 -4.092 0.850 1.00 84.19 140 GLU A O 1
ATOM 1067 N N . THR A 1 141 ? 3.581 -3.708 2.126 1.00 87.56 141 THR A N 1
ATOM 1068 C CA . THR A 1 141 ? 3.178 -2.509 1.399 1.00 87.56 141 THR A CA 1
ATOM 1069 C C . THR A 1 141 ? 2.791 -1.362 2.292 1.00 87.56 141 THR A C 1
ATOM 1071 O O . THR A 1 141 ? 2.207 -1.531 3.361 1.00 87.56 141 THR A O 1
ATOM 1074 N N . LYS A 1 142 ? 3.101 -0.169 1.791 1.00 90.69 142 LYS A N 1
ATOM 1075 C CA . LYS A 1 142 ? 2.835 1.110 2.432 1.00 90.69 142 LYS A CA 1
ATOM 1076 C C . LYS A 1 142 ? 2.167 2.042 1.424 1.00 90.69 142 LYS A C 1
ATOM 1078 O O . LYS A 1 142 ? 2.715 2.266 0.346 1.00 90.69 142 LYS A O 1
ATOM 1083 N N . GLN A 1 143 ? 1.000 2.587 1.762 1.00 92.69 143 GLN A N 1
ATOM 1084 C CA . GLN A 1 143 ? 0.379 3.691 1.018 1.00 92.69 143 GLN A CA 1
ATOM 1085 C C . GLN A 1 143 ? 0.384 4.951 1.879 1.00 92.69 143 GLN A C 1
ATOM 1087 O O . GLN A 1 143 ? -0.195 4.935 2.959 1.00 92.69 143 GLN A O 1
ATOM 1092 N N . GLU A 1 144 ? 1.021 6.017 1.397 1.00 93.31 144 GLU A N 1
ATOM 1093 C CA . GLU A 1 144 ? 1.163 7.307 2.087 1.00 93.31 144 GLU A CA 1
ATOM 1094 C C . GLU A 1 144 ? 0.358 8.388 1.355 1.00 93.31 144 GLU A C 1
ATOM 1096 O O . GLU A 1 144 ? 0.626 8.692 0.191 1.00 93.31 144 GLU A O 1
ATOM 1101 N N . PHE A 1 145 ? -0.623 8.987 2.029 1.00 91.81 145 PHE A N 1
ATOM 1102 C CA . PHE A 1 145 ? -1.569 9.938 1.441 1.00 91.81 145 PHE A CA 1
ATOM 1103 C C . PHE A 1 145 ? -1.298 11.407 1.776 1.00 91.81 145 PHE A C 1
ATOM 1105 O O . PHE A 1 145 ? -1.964 12.257 1.197 1.00 91.81 145 PHE A O 1
ATOM 1112 N N . SER A 1 146 ? -0.356 11.734 2.667 1.00 81.38 146 SER A N 1
ATOM 1113 C CA . SER A 1 146 ? 0.024 13.129 2.975 1.00 81.38 146 SER A CA 1
ATOM 1114 C C . SER A 1 146 ? 1.252 13.640 2.213 1.00 81.38 146 SER A C 1
ATOM 1116 O O . SER A 1 146 ? 1.601 14.816 2.337 1.00 81.38 146 SER A O 1
ATOM 1118 N N . ASP A 1 147 ? 1.911 12.807 1.398 1.00 73.50 147 ASP A N 1
ATOM 1119 C CA . ASP A 1 147 ? 3.089 13.238 0.631 1.00 73.50 147 ASP A CA 1
ATOM 1120 C C . ASP A 1 147 ? 2.702 14.347 -0.365 1.00 73.50 147 ASP A C 1
ATOM 1122 O O . ASP A 1 147 ? 1.581 14.408 -0.840 1.00 73.50 147 ASP A O 1
ATOM 1126 N N . ARG A 1 148 ? 3.608 15.238 -0.749 1.00 77.00 148 ARG A N 1
ATOM 1127 C CA . ARG A 1 148 ? 3.365 16.204 -1.835 1.00 77.00 148 ARG A CA 1
ATOM 1128 C C . ARG A 1 148 ? 3.428 15.552 -3.231 1.00 77.00 148 ARG A C 1
ATOM 1130 O O . ARG A 1 148 ? 3.065 16.181 -4.222 1.00 77.00 148 ARG A O 1
ATOM 1137 N N . HIS A 1 149 ? 3.890 14.309 -3.317 1.00 86.12 149 HIS A N 1
ATOM 1138 C CA . HIS A 1 149 ? 4.155 13.553 -4.545 1.00 86.12 149 HIS A CA 1
ATOM 1139 C C . HIS A 1 149 ? 3.141 12.425 -4.790 1.00 86.12 149 HIS A C 1
ATOM 1141 O O . HIS A 1 149 ? 3.473 11.322 -5.217 1.00 86.12 149 HIS A O 1
ATOM 1147 N N . GLN A 1 150 ? 1.863 12.700 -4.548 1.00 88.56 150 GLN A N 1
ATOM 1148 C CA . GLN A 1 150 ? 0.805 11.688 -4.599 1.00 88.56 150 GLN A CA 1
ATOM 1149 C C . GLN A 1 150 ? 0.434 11.308 -6.029 1.00 88.56 150 GLN A C 1
ATOM 1151 O O . GLN A 1 150 ? 0.527 12.120 -6.956 1.00 88.56 150 GLN A O 1
ATOM 1156 N N . ILE A 1 151 ? -0.032 10.075 -6.201 1.00 92.75 151 ILE A N 1
ATOM 1157 C CA . ILE A 1 151 ? -0.588 9.584 -7.455 1.00 92.75 151 ILE A CA 1
ATOM 1158 C C . ILE A 1 151 ? -2.075 9.942 -7.515 1.00 92.75 151 ILE A C 1
ATOM 1160 O O . ILE A 1 151 ? -2.893 9.391 -6.779 1.00 92.75 151 ILE A O 1
ATOM 1164 N N . GLU A 1 152 ? -2.443 10.805 -8.461 1.00 89.50 152 GLU A N 1
ATOM 1165 C CA . GLU A 1 152 ? -3.843 11.042 -8.811 1.00 89.50 152 GLU A CA 1
ATOM 1166 C C . GLU A 1 152 ? -4.257 10.213 -10.030 1.00 89.50 152 GLU A C 1
ATOM 1168 O O . GLU A 1 152 ? -3.668 10.306 -11.115 1.00 89.50 152 GLU A O 1
ATOM 1173 N N . TYR A 1 153 ? -5.327 9.435 -9.887 1.00 89.06 153 TYR A N 1
ATOM 1174 C CA . TYR A 1 153 ? -5.909 8.666 -10.982 1.00 89.06 153 TYR A CA 1
ATOM 1175 C C . TYR A 1 153 ? -7.430 8.736 -10.937 1.00 89.06 153 TYR A C 1
ATOM 1177 O O . TYR A 1 153 ? -8.041 8.440 -9.918 1.00 89.06 153 TYR A O 1
ATOM 1185 N N . LYS A 1 154 ? -8.057 9.152 -12.047 1.00 90.00 154 LYS A N 1
ATOM 1186 C CA . LYS A 1 154 ? -9.521 9.339 -12.142 1.00 90.00 154 LYS A CA 1
ATOM 1187 C C . LYS A 1 154 ? -10.095 10.187 -10.985 1.00 90.00 154 LYS A C 1
ATOM 1189 O O . LYS A 1 154 ? -11.138 9.856 -10.429 1.00 90.00 154 LYS A O 1
ATOM 1194 N N . SER A 1 155 ? -9.404 11.275 -10.629 1.00 88.31 155 SER A N 1
ATOM 1195 C CA . SER A 1 155 ? -9.769 12.173 -9.515 1.00 88.31 155 SER A CA 1
ATOM 1196 C C . SER A 1 155 ? -9.799 11.498 -8.136 1.00 88.31 155 SER A C 1
ATOM 1198 O O . SER A 1 155 ? -10.457 11.989 -7.225 1.00 88.31 155 SER A O 1
ATOM 1200 N N . GLN A 1 156 ? -9.105 10.369 -7.986 1.00 91.06 156 GLN A N 1
ATOM 1201 C CA . GLN A 1 156 ? -8.870 9.692 -6.716 1.00 91.06 156 GLN A CA 1
ATOM 1202 C C . GLN A 1 156 ? -7.393 9.822 -6.338 1.00 91.06 156 GLN A C 1
ATOM 1204 O O . GLN A 1 156 ? -6.520 9.672 -7.199 1.00 91.06 156 GLN A O 1
ATOM 1209 N N . ASN A 1 157 ? -7.131 10.076 -5.057 1.00 92.38 157 ASN A N 1
ATOM 1210 C CA . ASN A 1 157 ? -5.793 10.084 -4.477 1.00 92.38 157 ASN A CA 1
ATOM 1211 C C . ASN A 1 157 ? -5.408 8.660 -4.055 1.00 92.38 157 ASN A C 1
ATOM 1213 O O . ASN A 1 157 ? -6.019 8.124 -3.135 1.00 92.38 157 ASN A O 1
ATOM 1217 N N . TYR A 1 158 ? -4.415 8.057 -4.708 1.00 92.44 158 TYR A N 1
ATOM 1218 C CA . TYR A 1 158 ? -3.863 6.748 -4.330 1.00 92.44 158 TYR A CA 1
ATOM 1219 C C . TYR A 1 158 ? -2.582 6.850 -3.489 1.00 92.44 158 TYR A C 1
ATOM 1221 O O . TYR A 1 158 ? -2.036 5.823 -3.081 1.00 92.44 158 TYR A O 1
ATOM 1229 N N . GLY A 1 159 ? -2.134 8.076 -3.209 1.00 93.19 159 GLY A N 1
ATOM 1230 C CA . GLY A 1 159 ? -0.938 8.351 -2.429 1.00 93.19 159 GLY A CA 1
ATOM 1231 C C . GLY A 1 159 ? 0.348 7.980 -3.160 1.00 93.19 159 GLY A C 1
ATOM 1232 O O . GLY A 1 159 ? 0.368 7.767 -4.374 1.00 93.19 159 GLY A O 1
ATOM 1233 N N . LYS A 1 160 ? 1.435 7.927 -2.401 1.00 93.06 160 LYS A N 1
ATOM 1234 C CA . LYS A 1 160 ? 2.681 7.249 -2.753 1.00 93.06 160 LYS A CA 1
ATOM 1235 C C . LYS A 1 160 ? 2.564 5.787 -2.331 1.00 93.06 160 LYS A C 1
ATOM 1237 O O . LYS A 1 160 ? 2.080 5.502 -1.239 1.00 93.06 160 LYS A O 1
ATOM 1242 N N . ILE A 1 161 ? 2.988 4.865 -3.190 1.00 92.94 161 ILE A N 1
ATOM 1243 C CA . ILE A 1 161 ? 2.835 3.424 -2.965 1.00 92.94 161 ILE A CA 1
ATOM 1244 C C . ILE A 1 161 ? 4.214 2.790 -2.912 1.00 92.94 161 ILE A C 1
ATOM 1246 O O . ILE A 1 161 ? 4.959 2.866 -3.885 1.00 92.94 161 ILE A O 1
ATOM 1250 N N . SER A 1 162 ? 4.524 2.122 -1.811 1.00 91.06 162 SER A N 1
ATOM 1251 C CA . SER A 1 162 ? 5.763 1.370 -1.646 1.00 91.06 162 SER A CA 1
ATOM 1252 C C . SER A 1 162 ? 5.463 -0.110 -1.456 1.00 91.06 162 SER A C 1
ATOM 1254 O O . SER A 1 162 ? 4.514 -0.464 -0.755 1.00 91.06 162 SER A O 1
ATOM 1256 N N . VAL A 1 163 ? 6.271 -0.959 -2.083 1.00 89.81 163 VAL A N 1
ATOM 1257 C CA . VAL A 1 163 ? 6.190 -2.418 -2.016 1.00 89.81 163 VAL A CA 1
ATOM 1258 C C . VAL A 1 163 ? 7.570 -2.978 -1.715 1.00 89.81 163 VAL A C 1
ATOM 1260 O O . VAL A 1 163 ? 8.560 -2.521 -2.292 1.00 89.81 163 VAL A O 1
ATOM 1263 N N . ARG A 1 164 ? 7.622 -3.965 -0.825 1.00 87.06 164 ARG A N 1
ATOM 1264 C CA . ARG A 1 164 ? 8.817 -4.724 -0.483 1.00 87.06 164 ARG A CA 1
ATOM 1265 C C . ARG A 1 164 ? 8.552 -6.214 -0.622 1.00 87.06 164 ARG A C 1
ATOM 1267 O O . ARG A 1 164 ? 7.502 -6.698 -0.211 1.00 87.06 164 ARG A O 1
ATOM 1274 N N . LEU A 1 165 ? 9.515 -6.911 -1.207 1.00 83.81 165 LEU A N 1
ATOM 1275 C CA . LEU A 1 165 ? 9.491 -8.345 -1.438 1.00 83.81 165 LEU A CA 1
ATOM 1276 C C . LEU A 1 165 ? 10.745 -8.968 -0.816 1.00 83.81 165 LEU A C 1
ATOM 1278 O O . LEU A 1 165 ? 11.841 -8.662 -1.291 1.00 83.81 165 LEU A O 1
ATOM 1282 N N . PRO A 1 166 ? 10.619 -9.827 0.207 1.00 73.56 166 PRO A N 1
ATOM 1283 C CA . PRO A 1 166 ? 11.750 -10.585 0.708 1.00 73.56 166 PRO A CA 1
ATOM 1284 C C . PRO A 1 166 ? 12.254 -11.533 -0.379 1.00 73.56 166 PRO A C 1
ATOM 1286 O O . PRO A 1 166 ? 11.461 -12.188 -1.062 1.00 73.56 166 PRO A O 1
ATOM 1289 N N . GLU A 1 167 ? 13.573 -11.591 -0.568 1.00 67.81 167 GLU A N 1
ATOM 1290 C CA . GLU A 1 167 ? 14.167 -12.594 -1.453 1.00 67.81 167 GLU A CA 1
ATOM 1291 C C . GLU A 1 167 ? 14.010 -13.998 -0.842 1.00 67.81 167 GLU A C 1
ATOM 1293 O O . GLU A 1 167 ? 14.164 -14.190 0.363 1.00 67.81 167 GLU A O 1
ATOM 1298 N N . GLU A 1 168 ? 13.728 -15.002 -1.682 1.00 58.88 168 GLU A N 1
ATOM 1299 C CA . GLU A 1 168 ? 13.537 -16.399 -1.246 1.00 58.88 168 GLU A CA 1
ATOM 1300 C C . GLU A 1 168 ? 14.810 -17.030 -0.632 1.00 58.88 168 GLU A C 1
ATOM 1302 O O . GLU A 1 168 ? 14.716 -18.037 0.069 1.00 58.88 168 GLU A O 1
ATOM 1307 N N . ASP A 1 169 ? 15.992 -16.448 -0.872 1.00 58.81 169 ASP A N 1
ATOM 1308 C CA . ASP A 1 169 ? 17.305 -17.074 -0.643 1.00 58.81 169 ASP A CA 1
ATOM 1309 C C . ASP A 1 169 ? 18.046 -16.599 0.633 1.00 58.81 169 ASP A C 1
ATOM 1311 O O . ASP A 1 169 ? 19.277 -16.645 0.691 1.00 58.81 169 ASP A O 1
ATOM 1315 N N . ASP A 1 170 ? 17.334 -16.186 1.691 1.00 53.00 170 ASP A N 1
ATOM 1316 C CA . ASP A 1 170 ? 17.923 -15.903 3.025 1.00 53.00 170 ASP A CA 1
ATOM 1317 C C . ASP A 1 170 ? 18.950 -14.740 3.038 1.00 53.00 170 ASP A C 1
ATOM 1319 O O . ASP A 1 170 ? 19.675 -14.512 4.016 1.00 53.00 170 ASP A O 1
ATOM 1323 N N . SER A 1 171 ? 19.046 -13.968 1.950 1.00 60.66 171 SER A N 1
ATOM 1324 C CA . SER A 1 171 ? 19.763 -12.701 1.977 1.00 60.66 171 SER A CA 1
ATOM 1325 C C . SER A 1 171 ? 18.937 -11.730 2.805 1.00 60.66 171 SER A C 1
ATOM 1327 O O . SER A 1 171 ? 17.767 -11.536 2.509 1.00 60.66 171 SER A O 1
ATOM 1329 N N . ASN A 1 172 ? 19.535 -11.089 3.813 1.00 73.56 172 ASN A N 1
ATOM 1330 C CA . ASN A 1 172 ? 18.929 -9.993 4.587 1.00 73.56 172 ASN A CA 1
ATOM 1331 C C . ASN A 1 172 ? 18.664 -8.739 3.718 1.00 73.56 172 ASN A C 1
ATOM 1333 O O . ASN A 1 172 ? 18.958 -7.624 4.147 1.00 73.56 172 ASN A O 1
ATOM 1337 N N . ILE A 1 173 ? 18.229 -8.912 2.473 1.00 79.88 173 ILE A N 1
ATOM 1338 C CA . ILE A 1 173 ? 18.069 -7.917 1.429 1.00 79.88 173 ILE A CA 1
ATOM 1339 C C . ILE A 1 173 ? 16.757 -8.220 0.706 1.00 79.88 173 ILE A C 1
ATOM 1341 O O . ILE A 1 173 ? 16.579 -9.313 0.176 1.00 79.88 173 ILE A O 1
ATOM 1345 N N . ASP A 1 174 ? 15.898 -7.215 0.641 1.00 82.69 174 ASP A N 1
ATOM 1346 C CA . ASP A 1 174 ? 14.589 -7.268 0.016 1.00 82.69 174 ASP A CA 1
ATOM 1347 C C . ASP A 1 174 ? 14.575 -6.373 -1.230 1.00 82.69 174 ASP A C 1
ATOM 1349 O O . ASP A 1 174 ? 15.157 -5.278 -1.240 1.00 82.69 174 ASP A O 1
ATOM 1353 N N . ASP A 1 175 ? 13.869 -6.809 -2.272 1.00 84.44 175 ASP A N 1
ATOM 1354 C CA . ASP A 1 175 ? 13.574 -5.967 -3.428 1.00 84.44 175 ASP A CA 1
ATOM 1355 C C . ASP A 1 175 ? 12.502 -4.937 -3.049 1.00 84.44 175 ASP A C 1
ATOM 1357 O O . ASP A 1 175 ? 11.506 -5.240 -2.388 1.00 84.44 175 ASP A O 1
ATOM 1361 N N . SER A 1 176 ? 12.685 -3.700 -3.502 1.00 86.88 176 SER A N 1
ATOM 1362 C CA . SER A 1 176 ? 11.786 -2.590 -3.219 1.00 86.88 176 SER A CA 1
ATOM 1363 C C . SER A 1 176 ? 11.379 -1.825 -4.471 1.00 86.88 176 SER A C 1
ATOM 1365 O O . SER A 1 176 ? 12.194 -1.542 -5.350 1.00 86.88 176 SER A O 1
ATOM 1367 N N . PHE A 1 177 ? 10.106 -1.426 -4.490 1.00 90.31 177 PHE A N 1
ATOM 1368 C CA . PHE A 1 177 ? 9.499 -0.594 -5.515 1.00 90.31 177 PHE A CA 1
ATOM 1369 C C . PHE A 1 177 ? 8.709 0.539 -4.862 1.00 90.31 177 PHE A C 1
ATOM 1371 O O . PHE A 1 177 ? 7.827 0.288 -4.046 1.00 90.31 177 PHE A O 1
ATOM 1378 N N . VAL A 1 178 ? 8.971 1.780 -5.262 1.00 91.50 178 VAL A N 1
ATOM 1379 C CA . VAL A 1 178 ? 8.232 2.962 -4.801 1.00 91.50 178 VAL A CA 1
ATOM 1380 C C . VAL A 1 178 ? 7.676 3.698 -6.003 1.00 91.50 178 VAL A C 1
ATOM 1382 O O . VAL A 1 178 ? 8.446 4.151 -6.841 1.00 91.50 178 VAL A O 1
ATOM 1385 N N . VAL A 1 179 ? 6.356 3.830 -6.091 1.00 92.44 179 VAL A N 1
ATOM 1386 C CA . VAL A 1 179 ? 5.654 4.581 -7.134 1.00 92.44 179 VAL A CA 1
ATOM 1387 C C . VAL A 1 179 ? 5.128 5.883 -6.540 1.00 92.44 179 VAL A C 1
ATOM 1389 O O . VAL A 1 179 ? 4.374 5.872 -5.567 1.00 92.44 179 VAL A O 1
ATOM 1392 N N . GLU A 1 180 ? 5.483 7.007 -7.155 1.00 93.00 180 GLU A N 1
ATOM 1393 C CA . GLU A 1 180 ? 5.022 8.341 -6.759 1.00 93.00 180 GLU A CA 1
ATOM 1394 C C . GLU A 1 180 ? 4.947 9.289 -7.964 1.00 93.00 180 GLU A C 1
ATOM 1396 O O . GLU A 1 180 ? 5.430 8.983 -9.061 1.00 93.00 180 GLU A O 1
ATOM 1401 N N . SER A 1 181 ? 4.315 10.450 -7.800 1.00 90.56 181 SER A N 1
ATOM 1402 C CA . SER A 1 181 ? 4.330 11.494 -8.823 1.00 90.56 181 SER A CA 1
ATOM 1403 C C . SER A 1 181 ? 5.586 12.358 -8.723 1.00 90.56 181 SER A C 1
ATOM 1405 O O . SER A 1 181 ? 6.174 12.549 -7.670 1.00 90.56 181 SER A O 1
ATOM 1407 N N . LYS A 1 182 ? 6.017 12.939 -9.844 1.00 83.50 182 LYS A N 1
ATOM 1408 C CA . LYS A 1 182 ? 7.218 13.796 -9.867 1.00 83.50 182 LYS A CA 1
ATOM 1409 C C . LYS A 1 182 ? 7.118 15.038 -8.972 1.00 83.50 182 LYS A C 1
ATOM 1411 O O . LYS A 1 182 ? 8.122 15.606 -8.558 1.00 83.50 182 LYS A O 1
ATOM 1416 N N . ALA A 1 183 ? 5.909 15.563 -8.862 1.00 81.94 183 ALA A N 1
ATOM 1417 C CA . ALA A 1 183 ? 5.586 16.848 -8.268 1.00 81.94 183 ALA A CA 1
ATOM 1418 C C . ALA A 1 183 ? 4.086 16.846 -7.947 1.00 81.94 183 ALA A C 1
ATOM 1420 O O . ALA A 1 183 ? 3.340 16.127 -8.623 1.00 81.94 183 ALA A O 1
ATOM 1421 N N . PRO A 1 184 ? 3.622 17.701 -7.024 1.00 77.38 184 PRO A N 1
ATOM 1422 C CA . PRO A 1 184 ? 2.194 17.922 -6.826 1.00 77.38 184 PRO A CA 1
ATOM 1423 C C . PRO A 1 184 ? 1.481 18.163 -8.163 1.00 77.38 184 PRO A C 1
ATOM 1425 O O . PRO A 1 184 ? 1.944 18.969 -8.976 1.00 77.38 184 PRO A O 1
ATOM 1428 N N . ASN A 1 185 ? 0.358 17.481 -8.401 1.00 71.94 185 ASN A N 1
ATOM 1429 C CA . ASN A 1 185 ? -0.431 17.555 -9.643 1.00 71.94 185 ASN A CA 1
ATOM 1430 C C . ASN A 1 185 ? 0.297 17.075 -10.921 1.00 71.94 185 ASN A C 1
ATOM 1432 O O . ASN A 1 185 ? -0.159 17.326 -12.044 1.00 71.94 185 ASN A O 1
ATOM 1436 N N . SER A 1 186 ? 1.447 16.405 -10.799 1.00 82.94 186 SER A N 1
ATOM 1437 C CA . SER A 1 186 ? 2.161 15.852 -11.949 1.00 82.94 186 SER A CA 1
ATOM 1438 C C . SER A 1 186 ? 1.461 14.605 -12.474 1.00 82.94 186 SER A C 1
ATOM 1440 O O . SER A 1 186 ? 1.254 13.635 -11.753 1.00 82.94 186 SER A O 1
ATOM 1442 N N . LYS A 1 187 ? 1.216 14.570 -13.787 1.00 82.75 187 LYS A N 1
ATOM 1443 C CA . LYS A 1 187 ? 0.825 13.328 -14.473 1.00 82.75 187 LYS A CA 1
ATOM 1444 C C . LYS A 1 187 ? 1.991 12.352 -14.613 1.00 82.75 187 LYS A C 1
ATOM 1446 O O . LYS A 1 187 ? 1.771 11.165 -14.795 1.00 82.75 187 LYS A O 1
ATOM 1451 N N . GLN A 1 188 ? 3.228 12.840 -14.555 1.00 89.75 188 GLN A N 1
ATOM 1452 C CA . GLN A 1 188 ? 4.405 11.989 -14.657 1.00 89.75 188 GLN A CA 1
ATOM 1453 C C . GLN A 1 188 ? 4.641 11.264 -13.333 1.00 89.75 188 GLN A C 1
ATOM 1455 O O . GLN A 1 188 ? 4.768 11.920 -12.295 1.00 89.75 188 GLN A O 1
ATOM 1460 N N . LEU A 1 189 ? 4.751 9.940 -13.415 1.00 91.31 189 LEU A N 1
ATOM 1461 C CA . LEU A 1 189 ? 5.094 9.064 -12.305 1.00 91.31 189 LEU A CA 1
ATOM 1462 C C . LEU A 1 189 ? 6.541 8.612 -12.391 1.00 91.31 189 LEU A C 1
ATOM 1464 O O . LEU A 1 189 ? 7.098 8.473 -13.487 1.00 91.31 189 LEU A O 1
ATOM 1468 N N . TYR A 1 190 ? 7.117 8.355 -11.231 1.00 90.75 190 TYR A N 1
ATOM 1469 C CA . TYR A 1 190 ? 8.434 7.783 -11.061 1.00 90.75 190 TYR A CA 1
ATOM 1470 C C . TYR A 1 190 ? 8.305 6.523 -10.226 1.00 90.75 190 TYR A C 1
ATOM 1472 O O . TYR A 1 190 ? 7.515 6.461 -9.289 1.00 90.75 190 TYR A O 1
ATOM 1480 N N . VAL A 1 191 ? 9.054 5.512 -10.642 1.00 90.56 191 VAL A N 1
ATOM 1481 C CA . VAL A 1 191 ? 9.222 4.272 -9.914 1.00 90.56 191 VAL A CA 1
ATOM 1482 C C . VAL A 1 191 ? 10.678 4.182 -9.526 1.00 90.56 191 VAL A C 1
ATOM 1484 O O . VAL A 1 191 ? 11.537 4.091 -10.408 1.00 90.56 191 VAL A O 1
ATOM 1487 N N . THR A 1 192 ? 10.935 4.249 -8.230 1.00 89.88 192 THR A N 1
ATOM 1488 C CA . THR A 1 192 ? 12.249 3.988 -7.657 1.00 89.88 192 THR A CA 1
ATOM 1489 C C . THR A 1 192 ? 12.332 2.504 -7.340 1.00 89.88 192 THR A C 1
ATOM 1491 O O . THR A 1 192 ? 11.428 1.961 -6.705 1.00 89.88 192 THR A O 1
ATOM 1494 N N . THR A 1 193 ? 13.382 1.846 -7.818 1.00 87.06 193 THR A N 1
ATOM 1495 C CA . THR A 1 193 ? 13.672 0.441 -7.528 1.00 87.06 193 THR A CA 1
ATOM 1496 C C . THR A 1 193 ? 14.972 0.331 -6.757 1.00 87.06 193 THR A C 1
ATOM 1498 O O . THR A 1 193 ? 15.932 1.044 -7.064 1.00 87.06 193 THR A O 1
ATOM 1501 N N . ALA A 1 194 ? 14.999 -0.549 -5.764 1.00 84.94 194 ALA A N 1
ATOM 1502 C CA . ALA A 1 194 ? 16.125 -0.669 -4.854 1.00 84.94 194 ALA A CA 1
ATOM 1503 C C . ALA A 1 194 ? 16.222 -2.053 -4.223 1.00 84.94 194 ALA A C 1
ATOM 1505 O O . ALA A 1 194 ? 15.240 -2.788 -4.182 1.00 84.94 194 ALA A O 1
ATOM 1506 N N . LYS A 1 195 ? 17.405 -2.357 -3.689 1.00 83.12 195 LYS A N 1
ATOM 1507 C CA . LYS A 1 195 ? 17.637 -3.481 -2.785 1.00 83.12 195 LYS A CA 1
ATOM 1508 C C . LYS A 1 195 ? 17.931 -2.929 -1.402 1.00 83.12 195 LYS A C 1
ATOM 1510 O O . LYS A 1 195 ? 18.889 -2.178 -1.233 1.00 83.12 195 LYS A O 1
ATOM 1515 N N . VAL A 1 196 ? 17.104 -3.267 -0.424 1.00 80.44 196 VAL A N 1
ATOM 1516 C CA . VAL A 1 196 ? 17.189 -2.711 0.933 1.00 80.44 196 VAL A CA 1
ATOM 1517 C C . VAL A 1 196 ? 17.421 -3.805 1.940 1.00 80.44 196 VAL A C 1
ATOM 1519 O O . VAL A 1 196 ? 16.971 -4.920 1.731 1.00 80.44 196 VAL A O 1
ATOM 1522 N N . ALA A 1 197 ? 18.107 -3.509 3.041 1.00 79.94 197 ALA A N 1
ATOM 1523 C CA . ALA A 1 197 ? 18.226 -4.504 4.094 1.00 79.94 197 ALA A CA 1
ATOM 1524 C C . ALA A 1 197 ? 16.841 -4.837 4.676 1.00 79.94 197 ALA A C 1
ATOM 1526 O O . ALA A 1 197 ? 16.009 -3.940 4.850 1.00 79.94 197 ALA A O 1
ATOM 1527 N N . HIS A 1 198 ? 16.621 -6.109 5.001 1.00 72.56 198 HIS A N 1
ATOM 1528 C CA . HIS A 1 198 ? 15.386 -6.571 5.628 1.00 72.56 198 HIS A CA 1
ATOM 1529 C C . HIS A 1 198 ? 15.075 -5.727 6.881 1.00 72.56 198 HIS A C 1
ATOM 1531 O O . HIS A 1 198 ? 15.977 -5.421 7.668 1.00 72.56 198 HIS A O 1
ATOM 1537 N N . ASN A 1 199 ? 13.816 -5.314 7.053 1.00 65.12 199 ASN A N 1
ATOM 1538 C CA . ASN A 1 199 ? 13.331 -4.424 8.125 1.00 65.12 199 ASN A CA 1
ATOM 1539 C C . ASN A 1 199 ? 13.872 -2.977 8.154 1.00 65.12 199 ASN A C 1
ATOM 1541 O O . ASN A 1 199 ? 13.607 -2.257 9.118 1.00 65.12 199 ASN A O 1
ATOM 1545 N N . GLN A 1 200 ? 14.602 -2.485 7.145 1.00 70.06 200 GLN A N 1
ATOM 1546 C CA . GLN A 1 200 ? 14.903 -1.046 7.098 1.00 70.06 200 GLN A CA 1
ATOM 1547 C C . GLN A 1 200 ? 13.652 -0.229 6.767 1.00 70.06 200 GLN A C 1
ATOM 1549 O O . GLN A 1 200 ? 12.912 -0.566 5.857 1.00 70.06 200 GLN A O 1
ATOM 1554 N N . GLU A 1 201 ? 13.416 0.891 7.448 1.00 56.47 201 GLU A N 1
ATOM 1555 C CA . GLU A 1 201 ? 12.261 1.758 7.151 1.00 56.47 201 GLU A CA 1
ATOM 1556 C C . GLU A 1 201 ? 12.418 2.542 5.840 1.00 56.47 201 GLU A C 1
ATOM 1558 O O . GLU A 1 201 ? 11.431 2.931 5.215 1.00 56.47 201 GLU A O 1
ATOM 1563 N N . GLN A 1 202 ? 13.661 2.791 5.418 1.00 58.34 202 GLN A N 1
ATOM 1564 C CA . GLN A 1 202 ? 13.962 3.658 4.285 1.00 58.34 202 GLN A CA 1
ATOM 1565 C C . GLN A 1 202 ? 14.264 2.850 3.029 1.00 58.34 202 GLN A C 1
ATOM 1567 O O . GLN A 1 202 ? 15.133 1.981 3.009 1.00 58.34 202 GLN A O 1
ATOM 1572 N N . PHE A 1 203 ? 13.554 3.187 1.960 1.00 57.75 203 PHE A N 1
ATOM 1573 C CA . PHE A 1 203 ? 13.833 2.690 0.626 1.00 57.75 203 PHE A CA 1
ATOM 1574 C C . PHE A 1 203 ? 15.043 3.447 0.060 1.00 57.75 203 PHE A C 1
ATOM 1576 O O . PHE A 1 203 ? 14.982 4.671 -0.057 1.00 57.75 203 PHE A O 1
ATOM 1583 N N . SER A 1 204 ? 16.165 2.769 -0.221 1.00 55.84 204 SER A N 1
ATOM 1584 C CA . SER A 1 204 ? 17.317 3.431 -0.851 1.00 55.84 204 SER A CA 1
ATOM 1585 C C . SER A 1 204 ? 16.949 3.874 -2.273 1.00 55.84 204 SER A C 1
ATOM 1587 O O . SER A 1 204 ? 16.141 3.244 -2.945 1.00 55.84 204 SER A O 1
ATOM 1589 N N . GLU A 1 205 ? 17.482 5.000 -2.743 1.00 58.38 205 GLU A N 1
ATOM 1590 C CA . GLU A 1 205 ? 17.201 5.499 -4.095 1.00 58.38 205 GLU A CA 1
ATOM 1591 C C . GLU A 1 205 ? 18.309 5.056 -5.050 1.00 58.38 205 GLU A C 1
ATOM 1593 O O . GLU A 1 205 ? 19.304 5.764 -5.206 1.00 58.38 205 GLU A O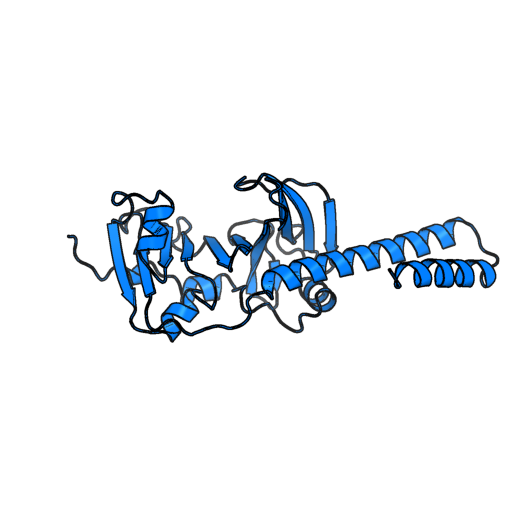 1
ATOM 1598 N N . GLU A 1 206 ? 18.173 3.886 -5.677 1.00 64.56 206 GLU A N 1
ATOM 1599 C CA . GLU A 1 206 ? 19.281 3.339 -6.476 1.00 64.56 206 GLU A CA 1
ATOM 1600 C C . GLU A 1 206 ? 19.000 3.285 -7.984 1.00 64.56 206 GLU A C 1
ATOM 1602 O O . GLU A 1 206 ? 19.920 3.516 -8.770 1.00 64.56 206 GLU A O 1
ATOM 1607 N N . GLU A 1 207 ? 17.741 3.168 -8.430 1.00 75.12 207 GLU A N 1
ATOM 1608 C CA . GLU A 1 207 ? 17.378 3.314 -9.848 1.00 75.12 207 GLU A CA 1
ATOM 1609 C C . GLU A 1 207 ? 15.986 3.941 -10.039 1.00 75.12 207 GLU A C 1
ATOM 1611 O O . GLU A 1 207 ? 15.031 3.565 -9.369 1.00 75.12 207 GLU A O 1
ATOM 1616 N N . GLN A 1 208 ? 15.838 4.886 -10.982 1.00 80.50 208 GLN A N 1
ATOM 1617 C CA . GLN A 1 208 ? 14.559 5.559 -11.260 1.00 80.50 208 GLN A CA 1
ATOM 1618 C C . GLN A 1 208 ? 14.072 5.343 -12.694 1.00 80.50 208 GLN A C 1
ATOM 1620 O O . GLN A 1 208 ? 14.728 5.704 -13.677 1.00 80.50 208 GLN A O 1
ATOM 1625 N N . THR A 1 209 ? 12.842 4.854 -12.819 1.00 87.12 209 THR A N 1
ATOM 1626 C CA . THR A 1 209 ? 12.131 4.699 -14.089 1.00 87.12 209 THR A CA 1
ATOM 1627 C C . THR A 1 209 ? 10.900 5.599 -14.118 1.00 87.12 209 THR A C 1
ATOM 1629 O O . THR A 1 209 ? 10.132 5.638 -13.171 1.00 87.12 209 THR A O 1
ATOM 1632 N N . SER A 1 210 ? 10.663 6.322 -15.217 1.00 90.00 210 SER A N 1
ATOM 1633 C CA . SER A 1 210 ? 9.509 7.235 -15.325 1.00 90.00 210 SER A CA 1
ATOM 1634 C C . SER A 1 210 ? 8.407 6.725 -16.248 1.00 90.00 210 SER A C 1
ATOM 1636 O O . SER A 1 210 ? 8.684 6.111 -17.281 1.00 90.00 210 SER A O 1
ATOM 1638 N N . PHE A 1 211 ? 7.163 7.065 -15.919 1.00 90.50 211 PHE A N 1
ATOM 1639 C CA . PHE A 1 211 ? 5.946 6.792 -16.685 1.00 90.50 211 PHE A CA 1
ATOM 1640 C C . PHE A 1 211 ? 5.163 8.093 -16.887 1.00 90.50 211 PHE A C 1
ATOM 1642 O O . PHE A 1 211 ? 5.226 9.009 -16.073 1.00 90.50 211 PHE A O 1
ATOM 1649 N N . SER A 1 212 ? 4.430 8.213 -17.993 1.00 88.56 212 SER A N 1
ATOM 1650 C CA . SER A 1 212 ? 3.700 9.442 -18.330 1.00 88.56 212 SER A CA 1
ATOM 1651 C C . SER A 1 212 ? 2.385 9.615 -17.565 1.00 88.56 212 SER A C 1
ATOM 1653 O O . SER A 1 212 ? 1.828 10.708 -17.605 1.00 88.56 212 SER A O 1
ATOM 1655 N N . SER A 1 213 ? 1.859 8.543 -16.962 1.00 90.12 213 SER A N 1
ATOM 1656 C CA . SER A 1 213 ? 0.624 8.515 -16.162 1.00 90.12 213 SER A CA 1
ATOM 1657 C C . SER A 1 213 ? 0.491 7.190 -15.416 1.00 90.12 213 SER A C 1
ATOM 1659 O O . SER A 1 213 ? 1.123 6.205 -15.809 1.00 90.12 213 SER A O 1
ATOM 1661 N N . PHE A 1 214 ? -0.384 7.149 -14.406 1.00 90.75 214 PHE A N 1
ATOM 1662 C CA . PHE A 1 214 ? -0.731 5.902 -13.721 1.00 90.75 214 PHE A CA 1
ATOM 1663 C C . PHE A 1 214 ? -1.407 4.892 -14.647 1.00 90.75 214 PHE A C 1
ATOM 1665 O O . PHE A 1 214 ? -1.047 3.725 -14.616 1.00 90.75 214 PHE A O 1
ATOM 1672 N N . SER A 1 215 ? -2.289 5.325 -15.560 1.00 90.44 215 SER A N 1
ATOM 1673 C CA . SER A 1 215 ? -2.888 4.409 -16.546 1.00 90.44 215 SER A CA 1
ATOM 1674 C C . SER A 1 215 ? -1.832 3.714 -17.396 1.00 90.44 215 SER A C 1
ATOM 1676 O O . SER A 1 215 ? -1.875 2.506 -17.551 1.00 90.44 215 SER A O 1
ATOM 1678 N N . GLN A 1 216 ? -0.834 4.454 -17.887 1.00 90.69 216 GLN A N 1
ATOM 1679 C CA . GLN A 1 216 ? 0.239 3.852 -18.679 1.00 90.69 216 GLN A CA 1
ATOM 1680 C C . GLN A 1 216 ? 1.094 2.881 -17.852 1.00 90.69 216 GLN A C 1
ATOM 1682 O O . GLN A 1 216 ? 1.633 1.916 -18.394 1.00 90.69 216 GLN A O 1
ATOM 1687 N N . PHE A 1 217 ? 1.290 3.175 -16.566 1.00 92.75 217 PHE A N 1
ATOM 1688 C CA . PHE A 1 217 ? 1.978 2.269 -15.656 1.00 92.75 217 PHE A CA 1
ATOM 1689 C C . PHE A 1 217 ? 1.196 0.955 -15.504 1.00 92.75 217 PHE A C 1
ATOM 1691 O O . PHE A 1 217 ? 1.766 -0.104 -15.761 1.00 92.75 217 PHE A O 1
ATOM 1698 N N . LEU A 1 218 ? -0.111 1.033 -15.226 1.00 90.75 218 LEU A N 1
ATOM 1699 C CA . LEU A 1 218 ? -1.011 -0.124 -15.146 1.00 90.75 218 LEU A CA 1
ATOM 1700 C C . LEU A 1 218 ? -1.033 -0.928 -16.456 1.00 90.75 218 LEU A C 1
ATOM 1702 O O . LEU A 1 218 ? -0.805 -2.136 -16.436 1.00 90.75 218 LEU A O 1
ATOM 1706 N N . ASP A 1 219 ? -1.178 -0.254 -17.603 1.00 90.38 219 ASP A N 1
ATOM 1707 C CA . ASP A 1 219 ? -1.178 -0.885 -18.930 1.00 90.38 219 ASP A CA 1
ATOM 1708 C C . ASP A 1 219 ? 0.095 -1.719 -19.164 1.00 90.38 219 ASP A C 1
ATOM 1710 O O . ASP A 1 219 ? 0.045 -2.813 -19.729 1.00 90.38 219 ASP A O 1
ATOM 1714 N N . LYS A 1 220 ? 1.258 -1.220 -18.722 1.00 91.00 220 LYS A N 1
ATOM 1715 C CA . LYS A 1 220 ? 2.544 -1.926 -18.848 1.00 91.00 220 LYS A CA 1
ATOM 1716 C C . LYS A 1 220 ? 2.706 -3.071 -17.859 1.00 91.00 220 LYS A C 1
ATOM 1718 O O . LYS A 1 220 ? 3.388 -4.034 -18.194 1.00 91.00 220 LYS A O 1
ATOM 1723 N N . GLY A 1 221 ? 2.091 -2.966 -16.684 1.00 86.38 221 GLY A N 1
ATOM 1724 C CA . GLY A 1 221 ? 1.975 -4.058 -15.718 1.00 86.38 221 GLY A CA 1
ATOM 1725 C C . GLY A 1 221 ? 0.923 -5.098 -16.110 1.00 86.38 221 GLY A C 1
ATOM 1726 O O . GLY A 1 221 ? 0.677 -6.019 -15.342 1.00 86.38 221 GLY A O 1
ATOM 1727 N N . ALA A 1 222 ? 0.292 -4.954 -17.286 1.00 87.31 222 ALA A N 1
ATOM 1728 C CA . ALA A 1 222 ? -0.834 -5.770 -17.736 1.00 87.31 222 ALA A CA 1
ATOM 1729 C C . ALA A 1 222 ? -2.022 -5.764 -16.752 1.00 87.31 222 ALA A C 1
ATOM 1731 O O . ALA A 1 222 ? -2.785 -6.725 -16.675 1.00 87.31 222 ALA A O 1
ATOM 1732 N N . MET A 1 223 ? -2.191 -4.660 -16.023 1.00 83.88 223 MET A N 1
ATOM 1733 C CA . MET A 1 223 ? -3.295 -4.431 -15.101 1.00 83.88 223 MET A CA 1
ATOM 1734 C C . MET A 1 223 ? -4.354 -3.569 -15.803 1.00 83.88 223 MET A C 1
ATOM 1736 O O . MET A 1 223 ? -4.101 -2.391 -16.054 1.00 83.88 223 MET A O 1
ATOM 1740 N N . PRO A 1 224 ? -5.537 -4.114 -16.148 1.00 76.50 224 PRO A N 1
ATOM 1741 C CA . PRO A 1 224 ? -6.590 -3.326 -16.795 1.00 76.50 224 PRO A CA 1
ATOM 1742 C C . PRO A 1 224 ? -7.223 -2.296 -15.844 1.00 76.50 224 PRO A C 1
ATOM 1744 O O . PRO A 1 224 ? -7.869 -1.349 -16.294 1.00 76.50 224 PRO A O 1
ATOM 1747 N N . GLU A 1 225 ? -7.042 -2.477 -14.533 1.00 85.12 225 GLU A N 1
ATOM 1748 C CA . GLU A 1 225 ? -7.613 -1.662 -13.463 1.00 85.12 225 GLU A CA 1
ATOM 1749 C C . GLU A 1 225 ? -6.616 -1.502 -12.308 1.00 85.12 225 GLU A C 1
ATOM 1751 O O . GLU A 1 225 ? -5.556 -2.130 -12.291 1.00 85.12 225 GLU A O 1
ATOM 1756 N N . VAL A 1 226 ? -6.946 -0.636 -11.346 1.00 86.50 226 VAL A N 1
ATOM 1757 C CA . VAL A 1 226 ? -6.141 -0.486 -10.130 1.00 86.50 226 VAL A CA 1
ATOM 1758 C C . VAL A 1 226 ? -6.215 -1.794 -9.334 1.00 86.50 226 VAL A C 1
ATOM 1760 O O . VAL A 1 226 ? -7.323 -2.293 -9.127 1.00 86.50 226 VAL A O 1
ATOM 1763 N N . PRO A 1 227 ? -5.080 -2.351 -8.880 1.00 83.31 227 PRO A N 1
ATOM 1764 C CA . PRO A 1 227 ? -5.064 -3.527 -8.012 1.00 83.31 227 PRO A CA 1
ATOM 1765 C C . PRO A 1 227 ? -6.022 -3.365 -6.835 1.00 83.31 227 PRO A C 1
ATOM 1767 O O . PRO A 1 227 ? -5.989 -2.337 -6.169 1.00 83.31 227 PRO A O 1
ATOM 1770 N N . ALA A 1 228 ? -6.845 -4.378 -6.547 1.00 76.94 228 ALA A N 1
ATOM 1771 C CA . ALA A 1 228 ? -7.842 -4.351 -5.463 1.00 76.94 228 ALA A CA 1
ATOM 1772 C C . ALA A 1 228 ? -7.230 -4.223 -4.053 1.00 76.94 228 ALA A C 1
ATOM 1774 O O . ALA A 1 228 ? -7.933 -4.059 -3.051 1.00 76.94 228 ALA A O 1
ATOM 1775 N N . GLN A 1 229 ? -5.915 -4.381 -3.991 1.00 78.44 229 GLN A N 1
ATOM 1776 C CA . GLN A 1 229 ? -5.048 -4.123 -2.869 1.00 78.44 229 GLN A CA 1
ATOM 1777 C C . GLN A 1 229 ? -4.909 -2.618 -2.641 1.00 78.44 229 GLN A C 1
ATOM 1779 O O . GLN A 1 229 ? -4.935 -2.180 -1.504 1.00 78.44 229 GLN A O 1
ATOM 1784 N N . LEU A 1 230 ? -4.793 -1.808 -3.689 1.00 87.31 230 LEU A N 1
ATOM 1785 C CA . LEU A 1 230 ? -4.631 -0.366 -3.571 1.00 87.31 230 LEU A CA 1
ATOM 1786 C C . LEU A 1 230 ? -5.994 0.317 -3.472 1.00 87.31 230 LEU A C 1
ATOM 1788 O O . LEU A 1 230 ? -6.834 0.177 -4.359 1.00 87.31 230 LEU A O 1
ATOM 1792 N N . ILE A 1 231 ? -6.184 1.106 -2.420 1.00 89.94 231 ILE A N 1
ATOM 1793 C CA . ILE A 1 231 ? -7.400 1.902 -2.217 1.00 89.94 231 ILE A CA 1
ATOM 1794 C C . ILE A 1 231 ? -7.081 3.392 -2.281 1.00 89.94 231 ILE A C 1
ATOM 1796 O O . ILE A 1 231 ? -5.929 3.795 -2.080 1.00 89.94 231 ILE A O 1
ATOM 1800 N N . SER A 1 232 ? -8.086 4.210 -2.596 1.00 93.50 232 SER A N 1
ATOM 1801 C CA . SER A 1 232 ? -7.932 5.665 -2.546 1.00 93.50 232 SER A CA 1
ATOM 1802 C C . SER A 1 232 ? -8.002 6.174 -1.105 1.00 93.50 232 SER A C 1
ATOM 1804 O O . SER A 1 232 ? -8.583 5.517 -0.245 1.00 93.50 232 SER A O 1
ATOM 1806 N N . GLN A 1 233 ? -7.471 7.369 -0.836 1.00 93.31 233 GLN A N 1
ATOM 1807 C CA . GLN A 1 233 ? -7.568 7.992 0.489 1.00 93.31 233 GLN A CA 1
ATOM 1808 C C . GLN A 1 233 ? -9.024 8.155 0.931 1.00 93.31 233 GLN A C 1
ATOM 1810 O O . GLN A 1 233 ? -9.353 7.950 2.092 1.00 93.31 233 GLN A O 1
ATOM 1815 N N . LYS A 1 234 ? -9.915 8.487 -0.012 1.00 93.31 234 LYS A N 1
ATOM 1816 C CA . LYS A 1 234 ? -11.346 8.583 0.268 1.00 93.31 234 LYS A CA 1
ATOM 1817 C C . LYS A 1 234 ? -11.899 7.241 0.744 1.00 93.31 234 LYS A C 1
ATOM 1819 O O . LYS A 1 234 ? -12.543 7.192 1.779 1.00 93.31 234 LYS A O 1
ATOM 1824 N N . GLU A 1 235 ? -11.631 6.170 0.001 1.00 92.38 235 GLU A N 1
ATOM 1825 C CA . GLU A 1 235 ? -12.078 4.830 0.384 1.00 92.38 235 GLU A CA 1
ATOM 1826 C C . GLU A 1 235 ? -11.466 4.399 1.725 1.00 92.38 235 GLU A C 1
ATOM 1828 O O . GLU A 1 235 ? -12.141 3.766 2.530 1.00 92.38 235 GLU A O 1
ATOM 1833 N N . ALA A 1 236 ? -10.213 4.777 1.992 1.00 91.62 236 ALA A N 1
ATOM 1834 C CA . ALA A 1 236 ? -9.573 4.535 3.277 1.00 91.62 236 ALA A CA 1
ATOM 1835 C C . ALA A 1 236 ? -10.307 5.256 4.419 1.00 91.62 236 ALA A C 1
ATOM 1837 O O . ALA A 1 236 ? -10.658 4.601 5.392 1.00 91.62 236 ALA A O 1
ATOM 1838 N N . ASN A 1 237 ? -10.609 6.549 4.271 1.00 90.44 237 ASN A N 1
ATOM 1839 C CA . ASN A 1 237 ? -11.369 7.336 5.250 1.00 90.44 237 ASN A CA 1
ATOM 1840 C C . ASN A 1 237 ? -12.797 6.811 5.458 1.00 90.44 237 ASN A C 1
ATOM 1842 O O . ASN A 1 237 ? -13.308 6.846 6.570 1.00 90.44 237 ASN A O 1
ATOM 1846 N N . ASP A 1 238 ? -13.442 6.315 4.399 1.00 90.00 238 ASP A N 1
ATOM 1847 C CA . ASP A 1 238 ? -14.794 5.748 4.483 1.00 90.00 238 ASP A CA 1
ATOM 1848 C C . ASP A 1 238 ? -14.810 4.419 5.276 1.00 90.00 238 ASP A C 1
ATOM 1850 O O . ASP A 1 238 ? -15.843 4.034 5.824 1.00 90.00 238 ASP A O 1
ATOM 1854 N N . LYS A 1 239 ? -13.676 3.705 5.327 1.00 87.56 239 LYS A N 1
ATOM 1855 C CA . LYS A 1 239 ? -13.538 2.379 5.959 1.00 87.56 239 LYS A CA 1
ATOM 1856 C C . LYS A 1 239 ? -12.925 2.424 7.350 1.00 87.56 239 LYS A C 1
ATOM 1858 O O . LYS A 1 239 ? -13.308 1.638 8.216 1.00 87.56 239 LYS A O 1
ATOM 1863 N N . TRP A 1 240 ? -11.945 3.297 7.535 1.00 86.12 240 TRP A N 1
ATOM 1864 C CA . TRP A 1 240 ? -11.164 3.432 8.751 1.00 86.12 240 TRP A CA 1
ATOM 1865 C C . TRP A 1 240 ? -11.587 4.693 9.481 1.00 86.12 240 TRP A C 1
ATOM 1867 O O . TRP A 1 240 ? -11.210 5.801 9.116 1.00 86.12 240 TRP A O 1
ATOM 1877 N N . ASP A 1 241 ? -12.361 4.485 10.535 1.00 76.75 241 ASP A N 1
ATOM 1878 C CA . ASP A 1 241 ? -12.819 5.523 11.446 1.00 76.75 241 ASP A CA 1
ATOM 1879 C C . ASP A 1 241 ? -12.409 5.123 12.866 1.00 76.75 241 ASP A C 1
ATOM 1881 O O . ASP A 1 241 ? -12.495 3.952 13.244 1.00 76.75 241 ASP A O 1
ATOM 1885 N N . ILE A 1 242 ? -11.989 6.095 13.670 1.00 66.06 242 ILE A N 1
ATOM 1886 C CA . ILE A 1 242 ? -11.714 5.907 15.095 1.00 66.06 242 ILE A CA 1
ATOM 1887 C C . ILE A 1 242 ? -12.930 5.337 15.841 1.00 66.06 242 ILE A C 1
ATOM 1889 O O . ILE A 1 242 ? -12.782 4.522 16.755 1.00 66.06 242 ILE A O 1
ATOM 1893 N N . SER A 1 243 ? -14.140 5.611 15.342 1.00 68.44 243 SER A N 1
ATOM 1894 C CA . SER A 1 243 ? -15.379 5.042 15.869 1.00 68.44 243 SER A CA 1
ATOM 1895 C C . SER A 1 243 ? -15.467 3.508 15.780 1.00 68.44 243 SER A C 1
ATOM 1897 O O . SER A 1 243 ? -16.280 2.893 16.481 1.00 68.44 243 SER A O 1
ATOM 1899 N N . LEU A 1 244 ? -14.602 2.856 14.985 1.00 75.19 244 LEU A N 1
ATOM 1900 C CA . LEU A 1 244 ? -14.483 1.395 14.930 1.00 75.19 244 LEU A CA 1
ATOM 1901 C C . LEU A 1 244 ? -14.230 0.789 16.316 1.00 75.19 244 LEU A C 1
ATOM 1903 O O . LEU A 1 244 ? -14.721 -0.310 16.589 1.00 75.19 244 LEU A O 1
ATOM 1907 N N . VAL A 1 245 ? -13.520 1.502 17.195 1.00 69.94 245 VAL A N 1
ATOM 1908 C CA . VAL A 1 245 ? -13.169 1.046 18.549 1.00 69.94 245 VAL A CA 1
ATOM 1909 C C . VAL A 1 245 ? -13.852 1.834 19.676 1.00 69.94 245 VAL A C 1
ATOM 1911 O O . VAL A 1 245 ? -13.844 1.369 20.816 1.00 69.94 245 VAL A O 1
ATOM 1914 N N . ASP A 1 246 ? -14.514 2.960 19.379 1.00 58.12 246 ASP A N 1
ATOM 1915 C CA . ASP A 1 246 ? -15.106 3.885 20.375 1.00 58.12 246 ASP A CA 1
ATOM 1916 C C . ASP A 1 246 ? -16.323 3.337 21.144 1.00 58.12 246 ASP A C 1
ATOM 1918 O O . ASP A 1 246 ? -16.922 4.018 21.976 1.00 58.12 246 ASP A O 1
ATOM 1922 N N . GLY A 1 247 ? -16.700 2.081 20.913 1.00 49.06 247 GLY A N 1
ATOM 1923 C CA . GLY A 1 247 ? -17.814 1.424 21.595 1.00 49.06 247 GLY A CA 1
ATOM 1924 C C . GLY A 1 247 ? -17.461 0.680 22.887 1.00 49.06 247 GLY A C 1
ATOM 1925 O O . GLY A 1 247 ? -18.349 0.034 23.446 1.00 49.06 247 GLY A O 1
ATOM 1926 N N . ILE A 1 248 ? -16.202 0.684 23.346 1.00 46.62 248 ILE A N 1
ATOM 1927 C CA . ILE A 1 248 ? -15.751 -0.229 24.410 1.00 46.62 248 ILE A CA 1
ATOM 1928 C C . ILE A 1 248 ? -15.270 0.535 25.642 1.00 46.62 248 ILE A C 1
ATOM 1930 O O . ILE A 1 248 ? -14.215 1.163 25.658 1.00 46.62 248 ILE A O 1
ATOM 1934 N N . ASN A 1 249 ? -16.088 0.431 26.693 1.00 41.44 249 ASN A N 1
ATOM 1935 C CA . ASN A 1 249 ? -15.733 0.772 28.062 1.00 41.44 249 ASN A CA 1
ATOM 1936 C C . ASN A 1 249 ? -14.436 0.059 28.466 1.00 41.44 249 ASN A C 1
ATOM 1938 O O . ASN A 1 249 ? -14.294 -1.147 28.273 1.00 41.44 249 ASN A O 1
ATOM 1942 N N . SER A 1 250 ? -13.542 0.839 29.064 1.00 34.66 250 SER A N 1
ATOM 1943 C CA . SER A 1 250 ? -12.320 0.434 29.758 1.00 34.66 250 SER A CA 1
ATOM 1944 C C . SER A 1 250 ? -12.477 -0.859 30.566 1.00 34.66 250 SER A C 1
ATOM 1946 O O . SER A 1 250 ? -13.404 -0.959 31.375 1.00 34.66 250 SER A O 1
ATOM 1948 N N . TYR A 1 251 ? -11.541 -1.794 30.374 1.00 38.34 251 TYR A N 1
ATOM 1949 C CA . TYR A 1 251 ? -11.228 -2.849 31.343 1.00 38.34 251 TYR A CA 1
ATOM 1950 C C . TYR A 1 251 ? -10.243 -2.329 32.391 1.00 38.34 251 TYR A C 1
ATOM 1952 O O . TYR A 1 251 ? -9.317 -1.580 32.004 1.00 38.34 251 TYR A O 1
#

pLDDT: mean 74.04, std 16.53, range [31.98, 93.5]